Protein AF-A0A6C0I326-F1 (afdb_monomer)

Secondary structure (DSSP, 8-state):
-----PPPPPPP-----PPPPP-------------PPPPHHHHHHHHTT-EEE-GGGGGGPPTT-EEEEEETTS-EEEEEEEEEEEEEE-----SS---------EEEEEEES-S-TTSTT--EEEEEGGGEEEEEE---HHHHHHHHHHHHHHHHHHHHHHHHHHHHHHHHHHHHHHHHHHGGGG-

Foldseek 3Di:
DDDDDDDDDDDDDDDDDDDDDDPQDPPPDPPDDPQDADDPVRLVVLLVQWDWDDLVCQQVQDFQWQKWFAFPVRGTGSFATFHDGFDFDQPDPPDDDPPPDDSDRWTKTKTWHDDDPPDDPTDIDIDTSNGTDIMITNDDPVVVVVVVVVVVVVVVVVVVVVVVVVVVVVVVVVVVVVCVVPPPVPD

Solvent-accessible surface area (backbone atoms only — not comparable to full-atom values): 11840 Å² total; per-residue (Å²): 140,84,86,85,82,84,82,81,83,81,80,83,82,82,80,79,78,76,78,82,76,84,82,79,81,81,80,87,75,87,78,82,70,89,83,64,88,71,54,73,67,56,49,52,64,70,46,63,80,43,45,79,52,63,80,90,50,55,64,69,51,51,73,67,40,40,33,29,35,27,32,68,88,68,51,69,40,81,65,29,26,29,69,40,50,64,37,79,50,84,78,76,85,84,74,87,76,94,73,91,72,69,96,65,74,46,47,24,41,30,32,19,74,64,90,58,81,83,45,91,86,53,53,72,51,74,44,49,56,89,49,47,65,46,41,28,36,47,64,53,75,66,58,48,51,50,50,54,50,49,54,51,52,52,50,55,48,53,54,49,52,52,53,50,53,50,51,50,55,54,48,53,55,50,52,54,52,51,53,65,68,67,55,72,81,81,116

Nearest PDB structures (foldseek):
  2kd2-assembly1_A  TM=2.689E-01  e=1.758E+00  Mus musculus
  9dzq-assembly1_C  TM=1.792E-01  e=8.341E+00  Homo sapiens

Sequence (187 aa):
MKKNTKYAAKKPIVAAKEAPAPIKATVNVPIKYPSRTFTQREQADKLTGYLEVGNNVWPQIRYGTHIRYYLKTGEFRTGGFVAKNPVEVVISEDNDMEDKSHNGKKMYIKIQNGFND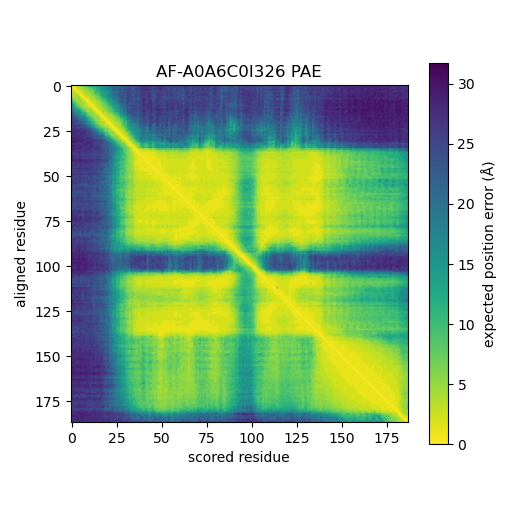KLKGFYQWVVAYDDIDKIYIKPDAGVLTMVHTLESIVGNLNENIQKLALTARVLEKRISQLENHFLPVYK

Structure (mmCIF, N/CA/C/O backbone):
data_AF-A0A6C0I326-F1
#
_entry.id   AF-A0A6C0I326-F1
#
loop_
_atom_site.group_PDB
_atom_site.id
_atom_site.type_symbol
_atom_site.label_atom_id
_atom_site.label_alt_id
_atom_site.label_comp_id
_atom_site.label_asym_id
_atom_site.label_entity_id
_atom_site.label_seq_id
_atom_site.pdbx_PDB_ins_code
_atom_site.Cartn_x
_atom_site.Cartn_y
_atom_site.Cartn_z
_atom_site.occupancy
_atom_site.B_iso_or_equiv
_atom_site.auth_seq_id
_atom_site.auth_comp_id
_atom_site.auth_asym_id
_atom_site.auth_atom_id
_atom_site.pdbx_PDB_model_num
ATOM 1 N N . MET A 1 1 ? 22.007 -23.600 89.205 1.00 45.22 1 MET A N 1
ATOM 2 C CA . MET A 1 1 ? 20.700 -23.529 88.510 1.00 45.22 1 MET A CA 1
ATOM 3 C C . MET A 1 1 ? 20.924 -23.095 87.064 1.00 45.22 1 MET A C 1
ATOM 5 O O . MET A 1 1 ? 21.282 -21.948 86.843 1.00 45.22 1 MET A O 1
ATOM 9 N N . LYS A 1 2 ? 20.795 -24.005 86.088 1.00 45.66 2 LYS A N 1
ATOM 10 C CA . LYS A 1 2 ? 20.946 -23.709 84.650 1.00 45.66 2 LYS A CA 1
ATOM 11 C C . LYS A 1 2 ? 19.548 -23.621 84.026 1.00 45.66 2 LYS A C 1
ATOM 13 O O . LYS A 1 2 ? 18.805 -24.595 84.096 1.00 45.66 2 LYS A O 1
ATOM 18 N N . LYS A 1 3 ? 19.169 -22.464 83.473 1.00 53.97 3 LYS A N 1
ATOM 19 C CA . LYS A 1 3 ? 17.889 -22.279 82.767 1.00 53.97 3 LYS A CA 1
ATOM 20 C C . LYS A 1 3 ? 18.100 -22.543 81.273 1.00 53.97 3 LYS A C 1
ATOM 22 O O . LYS A 1 3 ? 18.894 -21.864 80.636 1.00 53.97 3 LYS A O 1
ATOM 27 N N . ASN A 1 4 ? 17.395 -23.549 80.757 1.00 48.72 4 ASN A N 1
ATOM 28 C CA . ASN A 1 4 ? 17.296 -23.892 79.339 1.00 48.72 4 ASN A CA 1
ATOM 29 C C . ASN A 1 4 ? 16.159 -23.077 78.708 1.00 48.72 4 ASN A C 1
ATOM 31 O O . ASN A 1 4 ? 14.995 -23.298 79.042 1.00 48.72 4 ASN A O 1
ATOM 35 N N . THR A 1 5 ? 16.474 -22.188 77.771 1.00 54.47 5 THR A N 1
ATOM 36 C CA . THR A 1 5 ? 15.482 -21.491 76.941 1.00 54.47 5 THR A CA 1
ATOM 37 C C . THR A 1 5 ? 15.470 -22.126 75.553 1.00 54.47 5 THR A C 1
ATOM 39 O O . THR A 1 5 ? 16.391 -21.948 74.760 1.00 54.47 5 THR A O 1
ATOM 42 N N . LYS A 1 6 ? 14.428 -22.917 75.270 1.00 58.06 6 LYS A N 1
ATOM 43 C CA . LYS A 1 6 ? 14.141 -23.471 73.941 1.00 58.06 6 LYS A CA 1
ATOM 44 C C . LYS A 1 6 ? 13.507 -22.376 73.079 1.00 58.06 6 LYS A C 1
ATOM 46 O O . LYS A 1 6 ? 12.408 -21.925 73.386 1.00 58.06 6 LYS A O 1
ATOM 51 N N . TYR A 1 7 ? 14.170 -21.977 71.997 1.00 52.97 7 TYR A N 1
ATOM 52 C CA . TYR A 1 7 ? 13.572 -21.133 70.962 1.00 52.97 7 TYR A CA 1
ATOM 53 C C . TYR A 1 7 ? 12.847 -22.017 69.940 1.00 52.97 7 TYR A C 1
ATOM 55 O O . TYR A 1 7 ? 13.458 -22.859 69.286 1.00 52.97 7 TYR A O 1
ATOM 63 N N . ALA A 1 8 ? 11.531 -21.836 69.824 1.00 56.81 8 ALA A N 1
ATOM 64 C CA . ALA A 1 8 ? 10.707 -22.459 68.797 1.00 56.81 8 ALA A CA 1
ATOM 65 C C . ALA A 1 8 ? 10.801 -21.645 67.495 1.00 56.81 8 ALA A C 1
ATOM 67 O O . ALA A 1 8 ? 10.448 -20.466 67.463 1.00 56.81 8 ALA A O 1
ATOM 68 N N . ALA A 1 9 ? 11.279 -22.277 66.423 1.00 58.94 9 ALA A N 1
ATOM 69 C CA . ALA A 1 9 ? 11.345 -21.684 65.093 1.00 58.94 9 ALA A CA 1
ATOM 70 C C . ALA A 1 9 ? 9.930 -21.522 64.504 1.00 58.94 9 ALA A C 1
ATOM 72 O O . ALA A 1 9 ? 9.230 -22.505 64.257 1.00 58.94 9 ALA A O 1
ATOM 73 N N . LYS A 1 10 ? 9.507 -20.274 64.265 1.00 63.09 10 LYS A N 1
ATOM 74 C CA . LYS A 1 10 ? 8.293 -19.959 63.497 1.00 63.09 10 LYS A CA 1
ATOM 75 C C . LYS A 1 10 ? 8.552 -20.237 62.013 1.00 63.09 10 LYS A C 1
ATOM 77 O O . LYS A 1 10 ? 9.451 -19.642 61.425 1.00 63.09 10 LYS A O 1
ATOM 82 N N . LYS A 1 11 ? 7.759 -21.127 61.410 1.00 64.69 11 LYS A N 1
ATOM 83 C CA . LYS A 1 11 ? 7.749 -21.347 59.955 1.00 64.69 11 LYS A CA 1
ATOM 84 C C . LYS A 1 11 ? 7.169 -20.114 59.236 1.00 64.69 11 LYS A C 1
ATOM 86 O O . LYS A 1 11 ? 6.173 -19.572 59.718 1.00 64.69 11 LYS A O 1
ATOM 91 N N . PRO A 1 12 ? 7.736 -19.688 58.093 1.00 64.31 12 PRO A N 1
ATOM 92 C CA . PRO A 1 12 ? 7.168 -18.616 57.286 1.00 64.31 12 PRO A CA 1
ATOM 93 C C . PRO A 1 12 ? 5.942 -19.118 56.509 1.00 64.31 12 PRO A C 1
ATOM 95 O O . PRO A 1 12 ? 5.988 -20.151 55.842 1.00 64.31 12 PRO A O 1
ATOM 98 N N . ILE A 1 13 ? 4.842 -18.371 56.606 1.00 61.34 13 ILE A N 1
ATOM 99 C CA . ILE A 1 13 ? 3.630 -18.559 55.805 1.00 61.34 13 ILE A CA 1
ATOM 100 C C . ILE A 1 13 ? 3.908 -17.935 54.433 1.00 61.34 13 ILE A C 1
ATOM 102 O O . ILE A 1 13 ? 3.963 -16.714 54.300 1.00 61.34 13 ILE A O 1
ATOM 106 N N . VAL A 1 14 ? 4.131 -18.772 53.421 1.00 56.75 14 VAL A N 1
ATOM 107 C CA . VAL A 1 14 ? 4.241 -18.341 52.023 1.00 56.75 14 VAL A CA 1
ATOM 108 C C . VAL A 1 14 ? 2.821 -18.156 51.493 1.00 56.75 14 VAL A C 1
ATOM 110 O O . VAL A 1 14 ? 2.123 -19.127 51.214 1.00 56.75 14 VAL A O 1
ATOM 113 N N . ALA A 1 15 ? 2.374 -16.903 51.406 1.00 56.59 15 ALA A N 1
ATOM 114 C CA . ALA A 1 15 ? 1.112 -16.545 50.773 1.00 56.59 15 ALA A CA 1
ATOM 115 C C . ALA A 1 15 ? 1.213 -16.803 49.261 1.00 56.59 15 ALA A C 1
ATOM 117 O O . ALA A 1 15 ? 1.969 -16.133 48.554 1.00 56.59 15 ALA A O 1
ATOM 118 N N . ALA A 1 16 ? 0.465 -17.791 48.773 1.00 54.91 16 ALA A N 1
ATOM 119 C CA . ALA A 1 16 ? 0.292 -18.036 47.351 1.00 54.91 16 ALA A CA 1
ATOM 120 C C . ALA A 1 16 ? -0.460 -16.844 46.736 1.00 54.91 16 ALA A C 1
ATOM 122 O O . ALA A 1 16 ? -1.634 -16.623 47.019 1.00 54.91 16 ALA A O 1
ATOM 123 N N . LYS A 1 17 ? 0.239 -16.046 45.922 1.00 57.66 17 LYS A N 1
ATOM 124 C CA . LYS A 1 17 ? -0.377 -15.042 45.050 1.00 57.66 17 LYS A CA 1
ATOM 125 C C . LYS A 1 17 ? -1.197 -15.788 43.998 1.00 57.66 17 LYS A C 1
ATOM 127 O O . LYS A 1 17 ? -0.622 -16.368 43.079 1.00 57.66 17 LYS A O 1
ATOM 132 N N . GLU A 1 18 ? -2.516 -15.790 44.156 1.00 52.97 18 GLU A N 1
ATOM 133 C CA . GLU A 1 18 ? -3.446 -16.228 43.118 1.00 52.97 18 GLU A CA 1
ATOM 134 C C . GLU A 1 18 ? -3.164 -15.455 41.824 1.00 52.97 18 GLU A C 1
ATOM 136 O O . GLU A 1 18 ? -3.042 -14.226 41.818 1.00 52.97 18 GLU A O 1
ATOM 141 N N . ALA A 1 19 ? -2.995 -16.194 40.728 1.00 58.41 19 ALA A N 1
ATOM 142 C CA . ALA A 1 19 ? -2.813 -15.614 39.410 1.00 58.41 19 ALA A CA 1
ATOM 143 C C . ALA A 1 19 ? -4.097 -14.860 39.012 1.00 58.41 19 ALA A C 1
ATOM 145 O O . ALA A 1 19 ? -5.190 -15.409 39.169 1.00 58.41 19 ALA A O 1
ATOM 146 N N . PRO A 1 20 ? -4.002 -13.619 38.501 1.00 59.62 20 PRO A N 1
ATOM 147 C CA . PRO A 1 20 ? -5.176 -12.872 38.073 1.00 59.62 20 PRO A CA 1
ATOM 148 C C . PRO A 1 20 ? -5.890 -13.624 36.944 1.00 59.62 20 PRO A C 1
ATOM 150 O O . PRO A 1 20 ? -5.264 -14.042 35.968 1.00 59.62 20 PRO A O 1
ATOM 153 N N . ALA A 1 21 ? -7.202 -13.803 37.097 1.00 53.94 21 ALA A N 1
ATOM 154 C CA . ALA A 1 21 ? -8.045 -14.482 36.123 1.00 53.94 21 ALA A CA 1
ATOM 155 C C . ALA A 1 21 ? -7.944 -13.824 34.728 1.00 53.94 21 ALA A C 1
ATOM 157 O O . 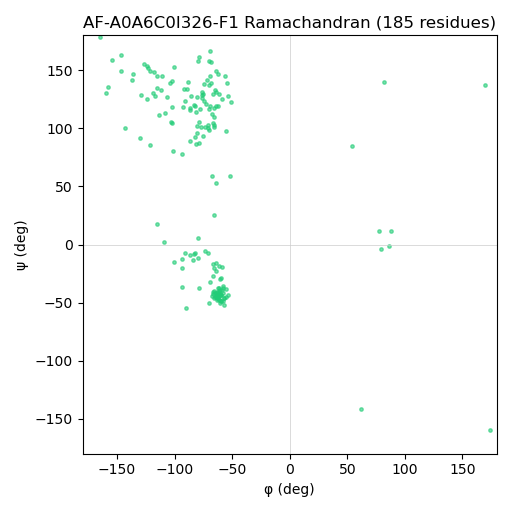ALA A 1 21 ? -7.820 -12.597 34.632 1.00 53.94 21 ALA A O 1
ATOM 158 N N . PRO A 1 22 ? -8.018 -14.608 33.635 1.00 52.12 22 PRO A N 1
ATOM 159 C CA . PRO A 1 22 ? -7.977 -14.074 32.281 1.00 52.12 22 PRO A CA 1
ATOM 160 C C . PRO A 1 22 ? -9.176 -13.151 32.042 1.00 52.12 22 PRO A C 1
ATOM 162 O O . PRO A 1 22 ? -10.333 -13.566 32.112 1.00 52.12 22 PRO A O 1
ATOM 165 N N . ILE A 1 23 ? -8.886 -11.883 31.752 1.00 42.91 23 ILE A N 1
ATOM 166 C CA . ILE A 1 23 ? -9.881 -10.865 31.415 1.00 42.91 23 ILE A CA 1
ATOM 167 C C . ILE A 1 23 ? -10.520 -11.261 30.075 1.00 42.91 23 ILE A C 1
ATOM 169 O O . ILE A 1 23 ? -9.917 -11.085 29.016 1.00 42.91 23 ILE A O 1
ATOM 173 N N . LYS A 1 24 ? -11.741 -11.810 30.109 1.00 44.16 24 LYS A N 1
ATOM 174 C CA . LYS A 1 24 ? -12.567 -12.031 28.914 1.00 44.16 24 LYS A CA 1
ATOM 175 C C . LYS A 1 24 ? -13.053 -10.670 28.406 1.00 44.16 24 LYS A C 1
ATOM 177 O O . LYS A 1 24 ? -13.950 -10.068 28.988 1.00 44.16 24 LYS A O 1
ATOM 182 N N . ALA A 1 25 ? -12.434 -10.161 27.344 1.00 42.78 25 ALA A N 1
ATOM 183 C CA . ALA A 1 25 ? -12.871 -8.933 26.689 1.00 42.78 25 ALA A CA 1
ATOM 184 C C . ALA A 1 25 ? -14.127 -9.212 25.845 1.00 42.78 25 ALA A C 1
ATOM 186 O O . ALA A 1 25 ? -14.030 -9.614 24.689 1.00 42.78 25 ALA A O 1
ATOM 187 N N . THR A 1 26 ? -15.313 -8.998 26.411 1.00 42.72 26 THR A N 1
ATOM 188 C CA . THR A 1 26 ? -16.570 -8.937 25.652 1.00 42.72 26 THR A CA 1
ATOM 189 C C . THR A 1 26 ? -16.593 -7.656 24.820 1.00 42.72 26 THR A C 1
ATOM 191 O O . THR A 1 26 ? -16.876 -6.570 25.327 1.00 42.72 26 THR A O 1
ATOM 194 N N . VAL A 1 27 ? -16.247 -7.769 23.538 1.00 50.16 27 VAL A N 1
ATOM 195 C CA . VAL A 1 27 ? -16.273 -6.662 22.576 1.00 50.16 27 VAL A CA 1
ATOM 196 C C . VAL A 1 27 ? -17.675 -6.578 21.972 1.00 50.16 27 VAL A C 1
ATOM 198 O O . VAL A 1 27 ? -17.969 -7.203 20.960 1.00 50.16 27 VAL A O 1
ATOM 201 N N . ASN A 1 28 ? -18.558 -5.811 22.611 1.00 50.34 28 ASN A N 1
ATOM 202 C CA . ASN A 1 28 ? -19.875 -5.491 22.062 1.00 50.34 28 ASN A CA 1
ATOM 203 C C . ASN A 1 28 ? -19.710 -4.313 21.082 1.00 50.34 28 ASN A C 1
ATOM 205 O O . ASN A 1 28 ? -19.648 -3.158 21.505 1.00 50.34 28 ASN A O 1
ATOM 209 N N . VAL A 1 29 ? -19.515 -4.589 19.788 1.00 51.44 29 VAL A N 1
ATOM 210 C CA . VAL A 1 29 ? -19.151 -3.563 18.791 1.00 51.44 29 VAL A CA 1
ATOM 211 C C . VAL A 1 29 ? -20.056 -3.622 17.557 1.00 51.44 29 VAL A C 1
ATOM 213 O O . VAL A 1 29 ? -19.723 -4.259 16.564 1.00 51.44 29 VAL A O 1
ATOM 216 N N . PRO A 1 30 ? -21.158 -2.857 17.545 1.00 49.28 30 PRO A N 1
ATOM 217 C CA . PRO A 1 30 ? -21.690 -2.278 16.325 1.00 49.28 30 PRO A CA 1
ATOM 218 C C . PRO A 1 30 ? -21.107 -0.864 16.176 1.00 49.28 30 PRO A C 1
ATOM 220 O O . PRO A 1 30 ? -21.753 0.135 16.489 1.00 49.28 30 PRO A O 1
ATOM 223 N N . ILE A 1 31 ? -19.850 -0.749 15.729 1.00 57.75 31 ILE A N 1
ATOM 224 C CA . ILE A 1 31 ? -19.269 0.563 15.398 1.00 57.75 31 ILE A CA 1
ATOM 225 C C . ILE A 1 31 ? -19.755 0.942 13.999 1.00 57.75 31 ILE A C 1
ATOM 227 O O . ILE A 1 31 ? -19.199 0.520 12.987 1.00 57.75 31 ILE A O 1
ATOM 231 N N . LYS A 1 32 ? -20.824 1.741 13.950 1.00 57.16 32 LYS A N 1
ATOM 232 C CA . LYS A 1 32 ? -21.336 2.353 12.721 1.00 57.16 32 LYS A CA 1
ATOM 233 C C . LYS A 1 32 ? -20.359 3.438 12.264 1.00 57.16 32 LYS A C 1
ATOM 235 O O . LYS A 1 32 ? -20.326 4.541 12.803 1.00 57.16 32 LYS A O 1
ATOM 240 N N . TYR A 1 33 ? -19.534 3.104 11.283 1.00 62.88 33 TYR A N 1
ATOM 241 C CA . TYR A 1 33 ? -18.637 4.039 10.608 1.00 62.88 33 TYR A CA 1
ATOM 242 C C . TYR A 1 33 ? -19.441 5.029 9.748 1.00 62.88 33 TYR A C 1
ATOM 244 O O . TYR A 1 33 ? -20.442 4.638 9.143 1.00 62.88 33 TYR A O 1
ATOM 252 N N . PRO A 1 34 ? -19.008 6.297 9.627 1.00 61.84 34 PRO A N 1
ATOM 253 C CA . PRO A 1 34 ?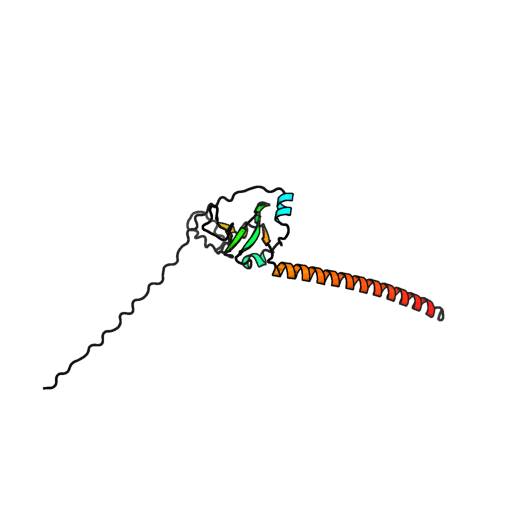 -19.594 7.216 8.661 1.00 61.84 34 PRO A CA 1
ATOM 254 C C . PRO A 1 34 ? -19.283 6.719 7.240 1.00 61.84 34 PRO A C 1
ATOM 256 O O . PRO A 1 34 ? -18.171 6.869 6.731 1.00 61.84 34 PRO A O 1
ATOM 259 N N . SER A 1 35 ? -20.259 6.079 6.596 1.00 67.06 35 SER A N 1
ATOM 260 C CA . SER A 1 35 ? -20.186 5.662 5.198 1.00 67.06 35 SER A CA 1
ATOM 261 C C . SER A 1 35 ? -20.461 6.853 4.288 1.00 67.06 35 SER A C 1
ATOM 263 O O . SER A 1 35 ? -21.587 7.113 3.879 1.00 67.06 35 SER A O 1
ATOM 265 N N . ARG A 1 36 ? -19.403 7.598 3.961 1.00 87.81 36 ARG A N 1
ATOM 266 C CA . ARG A 1 36 ? -19.422 8.471 2.785 1.00 87.81 36 ARG A CA 1
ATOM 267 C C . ARG A 1 36 ? -19.020 7.647 1.567 1.00 87.81 36 ARG A C 1
ATOM 269 O O . ARG A 1 36 ? -17.961 7.026 1.570 1.00 87.81 36 ARG A O 1
ATOM 276 N N . THR A 1 37 ? -19.835 7.685 0.521 1.00 90.94 37 THR A N 1
ATOM 277 C CA . THR A 1 37 ? -19.459 7.200 -0.809 1.00 90.94 37 THR A CA 1
ATOM 278 C C . THR A 1 37 ? -18.539 8.221 -1.474 1.00 90.94 37 THR A C 1
ATOM 280 O O . THR A 1 37 ? -18.862 9.409 -1.525 1.00 90.94 37 THR A O 1
ATOM 283 N N . PHE A 1 38 ? -17.388 7.770 -1.966 1.00 93.50 38 PHE A N 1
ATOM 284 C CA . PHE A 1 38 ? -16.430 8.603 -2.695 1.00 93.50 38 PHE A CA 1
ATOM 285 C C . PHE A 1 38 ? -16.544 8.327 -4.189 1.00 93.50 38 PHE A C 1
ATOM 287 O O . PHE A 1 38 ? -16.678 7.172 -4.593 1.00 93.50 38 PHE A O 1
ATOM 294 N N . THR A 1 39 ? -16.448 9.366 -5.011 1.00 96.44 39 THR A N 1
ATOM 295 C CA . THR A 1 39 ? -16.337 9.207 -6.468 1.00 96.44 39 THR A CA 1
ATOM 296 C C . THR A 1 39 ? -14.987 8.588 -6.841 1.00 96.44 39 THR A C 1
ATOM 298 O O . THR A 1 39 ? -14.019 8.720 -6.096 1.00 96.44 39 THR A O 1
ATOM 301 N N . GLN A 1 40 ? -14.879 7.945 -8.009 1.00 96.50 40 GLN A N 1
ATOM 302 C CA . GLN A 1 40 ? -13.612 7.342 -8.461 1.00 96.50 40 GLN A CA 1
ATOM 303 C C . GLN A 1 40 ? -12.455 8.353 -8.498 1.00 96.50 40 GLN A C 1
AT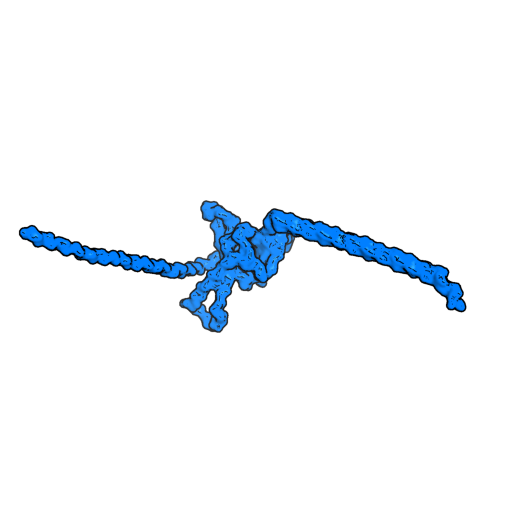OM 305 O O . GLN A 1 40 ? -11.339 8.035 -8.096 1.00 96.50 40 GLN A O 1
ATOM 310 N N . ARG A 1 41 ? -12.734 9.595 -8.915 1.00 97.38 41 ARG A N 1
ATOM 311 C CA . ARG A 1 41 ? -11.746 10.680 -8.919 1.00 97.38 41 ARG A CA 1
ATOM 312 C C . ARG A 1 41 ? -11.263 11.013 -7.507 1.00 97.38 41 ARG A C 1
ATOM 314 O O . ARG A 1 41 ? -10.063 11.048 -7.271 1.00 97.38 41 ARG A O 1
ATOM 321 N N . GLU A 1 42 ? -12.182 11.180 -6.554 1.00 97.00 42 GLU A N 1
ATOM 322 C CA . GLU A 1 42 ? -11.812 11.416 -5.153 1.00 97.00 42 GLU A CA 1
ATOM 323 C C . GLU A 1 42 ? -11.028 10.238 -4.558 1.00 97.00 42 GLU A C 1
ATOM 325 O O . GLU A 1 42 ? -10.107 10.455 -3.774 1.00 97.00 42 GLU A O 1
ATOM 330 N N . GLN A 1 43 ? -11.377 8.997 -4.911 1.00 97.06 43 GLN A N 1
ATOM 331 C CA . GLN A 1 43 ? -10.643 7.807 -4.473 1.00 97.06 43 GLN A CA 1
ATOM 332 C C . GLN A 1 43 ? -9.197 7.838 -4.986 1.00 97.06 43 GLN A C 1
ATOM 334 O O . GLN A 1 43 ? -8.274 7.674 -4.186 1.00 97.06 43 GLN A O 1
ATOM 339 N N . ALA A 1 44 ? -8.997 8.125 -6.277 1.00 97.25 44 ALA A N 1
ATOM 340 C CA . ALA A 1 44 ? -7.673 8.267 -6.883 1.00 97.25 44 ALA A CA 1
ATOM 341 C C . ALA A 1 44 ? -6.860 9.386 -6.210 1.00 97.25 44 ALA A C 1
ATOM 343 O O . ALA A 1 44 ? -5.744 9.145 -5.749 1.00 97.25 44 ALA A O 1
ATOM 344 N N . ASP A 1 45 ? -7.456 10.568 -6.032 1.00 97.44 45 ASP A N 1
ATOM 345 C CA . ASP A 1 45 ? -6.805 11.706 -5.374 1.00 97.44 45 ASP A CA 1
ATOM 346 C C . ASP A 1 45 ? -6.366 11.350 -3.946 1.00 97.44 45 ASP A C 1
ATOM 348 O O . ASP A 1 45 ? -5.260 11.682 -3.514 1.00 97.44 45 ASP A O 1
ATOM 352 N N . LYS A 1 46 ? -7.210 10.622 -3.204 1.00 96.81 46 LYS A N 1
ATOM 353 C CA . LYS A 1 46 ? -6.919 10.177 -1.836 1.00 96.81 46 LYS A CA 1
ATOM 354 C C . LYS A 1 46 ? -5.824 9.112 -1.780 1.00 96.81 46 LYS A C 1
ATOM 356 O O . LYS A 1 46 ? -5.102 9.081 -0.779 1.00 96.81 46 LYS A O 1
ATOM 361 N N . LEU A 1 47 ? -5.718 8.261 -2.796 1.00 97.38 47 LEU A N 1
ATOM 362 C CA . LEU A 1 47 ? -4.710 7.205 -2.911 1.00 97.38 47 LEU A CA 1
ATOM 363 C C . LEU A 1 47 ? -3.366 7.701 -3.460 1.00 97.38 47 LEU A C 1
ATOM 365 O O . LEU A 1 47 ? -2.385 6.967 -3.381 1.00 97.38 47 LEU A O 1
ATOM 369 N N . THR A 1 48 ? -3.278 8.946 -3.933 1.00 95.69 48 THR A N 1
ATOM 370 C CA . THR A 1 48 ? -2.007 9.566 -4.335 1.00 95.69 48 THR A CA 1
ATOM 371 C C . THR A 1 48 ? -0.952 9.438 -3.229 1.00 95.69 48 THR A C 1
ATOM 373 O O . THR A 1 48 ? -1.157 9.886 -2.096 1.00 95.69 48 THR A O 1
ATOM 376 N N . GLY A 1 49 ? 0.184 8.819 -3.560 1.00 93.25 49 GLY A N 1
ATOM 377 C CA . GLY A 1 49 ? 1.294 8.588 -2.631 1.00 93.25 49 GLY A CA 1
ATOM 378 C C . GLY A 1 49 ? 1.084 7.431 -1.648 1.00 93.25 49 GLY A C 1
ATOM 379 O O . GLY A 1 49 ? 1.836 7.324 -0.682 1.00 93.25 49 GLY A O 1
ATOM 380 N N . TYR A 1 50 ? 0.070 6.590 -1.854 1.00 96.75 50 TYR A N 1
ATOM 381 C CA . TYR A 1 50 ? -0.088 5.323 -1.145 1.00 96.75 50 TYR A CA 1
ATOM 382 C C . TYR A 1 50 ? 0.383 4.160 -2.016 1.00 96.75 50 TYR A C 1
ATOM 384 O O . TYR A 1 50 ? 0.302 4.216 -3.240 1.00 96.75 50 TYR A O 1
ATOM 392 N N . LEU A 1 51 ? 0.831 3.088 -1.367 1.00 96.12 51 LEU A N 1
ATOM 393 C CA . LEU A 1 51 ? 1.230 1.842 -2.015 1.00 96.12 51 LEU A CA 1
ATOM 394 C C . LEU A 1 51 ? 0.241 0.739 -1.651 1.00 96.12 51 LEU A C 1
ATOM 396 O O . LEU A 1 51 ? -0.100 0.594 -0.477 1.00 96.12 51 LEU A O 1
ATOM 400 N N . GLU A 1 52 ? -0.217 -0.019 -2.648 1.00 97.25 52 GLU A N 1
ATOM 401 C CA . GLU A 1 52 ? -1.015 -1.227 -2.427 1.00 97.25 52 GLU A CA 1
ATOM 402 C C . GLU A 1 52 ? -0.140 -2.321 -1.816 1.00 97.25 52 GLU A C 1
ATOM 404 O O . GLU A 1 52 ? 1.010 -2.515 -2.211 1.00 97.25 52 GLU A O 1
ATOM 409 N N . VAL A 1 53 ? -0.684 -3.025 -0.830 1.00 96.69 53 VAL A N 1
ATOM 410 C CA . VAL A 1 53 ? 0.049 -3.998 -0.032 1.00 96.69 53 VAL A CA 1
ATOM 411 C C . VAL A 1 53 ? -0.646 -5.351 -0.100 1.00 96.69 53 VAL A C 1
ATOM 413 O O . VAL A 1 53 ? -1.826 -5.469 0.235 1.00 96.69 53 VAL A O 1
ATOM 416 N N . GLY A 1 54 ? 0.109 -6.379 -0.492 1.00 97.25 54 GLY A N 1
ATOM 417 C CA . GLY A 1 54 ? -0.390 -7.749 -0.608 1.00 97.25 54 GLY A CA 1
ATOM 418 C C . GLY A 1 54 ? -0.822 -8.358 0.730 1.00 97.25 54 GLY A C 1
ATOM 419 O O . GLY A 1 54 ? -0.264 -8.062 1.789 1.00 97.25 54 GLY A O 1
ATOM 420 N N . ASN A 1 55 ? -1.809 -9.253 0.675 1.00 96.12 55 ASN A N 1
ATOM 421 C CA . ASN A 1 55 ? -2.462 -9.836 1.855 1.00 96.12 55 ASN A CA 1
ATOM 422 C C . ASN A 1 55 ? -1.491 -10.598 2.768 1.00 96.12 55 ASN A C 1
ATOM 424 O O . ASN A 1 55 ? -1.659 -10.630 3.985 1.00 96.12 55 ASN A O 1
ATOM 428 N N . ASN A 1 56 ? -0.426 -11.157 2.194 1.00 96.31 56 ASN A N 1
ATOM 429 C CA . ASN A 1 56 ? 0.628 -11.878 2.906 1.00 96.31 56 ASN A CA 1
ATOM 430 C C . ASN A 1 56 ? 1.426 -11.004 3.888 1.00 96.31 56 ASN A C 1
ATOM 432 O O . ASN A 1 56 ? 2.014 -11.536 4.829 1.00 96.31 56 ASN A O 1
ATOM 436 N N . VAL A 1 57 ? 1.456 -9.682 3.696 1.00 96.31 57 VAL A N 1
ATOM 437 C CA . VAL A 1 57 ? 2.199 -8.761 4.571 1.00 96.31 57 VAL A CA 1
ATOM 438 C C . VAL A 1 57 ? 1.285 -7.886 5.435 1.00 96.31 57 VAL A C 1
ATOM 440 O O . VAL A 1 57 ? 1.784 -7.091 6.230 1.00 96.31 57 VAL A O 1
ATOM 443 N N . TRP A 1 58 ? -0.042 -8.053 5.363 1.00 96.75 58 TRP A N 1
ATOM 444 C CA . TRP A 1 58 ? -0.978 -7.327 6.233 1.00 96.75 58 TRP A CA 1
ATOM 445 C C . TRP A 1 58 ? -0.658 -7.468 7.730 1.00 96.75 58 TRP A C 1
ATOM 447 O O . TRP A 1 58 ? -0.628 -6.433 8.398 1.00 96.75 58 TRP A O 1
ATOM 457 N N . PRO A 1 59 ? -0.309 -8.658 8.275 1.00 96.69 59 PRO A N 1
ATOM 458 C CA . PRO A 1 59 ? 0.086 -8.793 9.685 1.00 96.69 59 PRO A CA 1
ATOM 459 C C . PRO A 1 59 ? 1.335 -7.995 10.079 1.00 96.69 59 PRO A C 1
ATOM 461 O O . PRO A 1 59 ? 1.570 -7.770 11.262 1.00 96.69 59 PRO A O 1
ATOM 464 N N . GLN A 1 60 ? 2.151 -7.585 9.104 1.00 96.56 60 GLN A N 1
ATOM 465 C CA . GLN A 1 60 ? 3.414 -6.879 9.327 1.00 96.56 60 GLN A CA 1
ATOM 466 C C . GLN A 1 60 ? 3.246 -5.352 9.334 1.00 96.56 60 GLN A C 1
ATOM 468 O O . GLN A 1 60 ? 4.198 -4.634 9.650 1.00 96.56 60 GLN A O 1
ATOM 473 N N . ILE A 1 61 ? 2.052 -4.837 9.002 1.00 96.19 61 ILE A N 1
ATOM 474 C CA . ILE A 1 61 ? 1.773 -3.398 9.031 1.00 96.19 61 ILE A CA 1
ATOM 475 C C . ILE A 1 61 ? 1.892 -2.905 10.476 1.00 96.19 61 ILE A C 1
ATOM 477 O O . ILE A 1 61 ? 1.165 -3.357 11.366 1.00 96.19 61 ILE A O 1
ATOM 481 N N . ARG A 1 62 ? 2.828 -1.978 10.695 1.00 96.56 62 ARG A N 1
ATOM 482 C CA . ARG A 1 62 ? 3.237 -1.509 12.022 1.00 96.56 62 ARG A CA 1
ATOM 483 C C . ARG A 1 62 ? 2.251 -0.502 12.615 1.00 96.56 62 ARG A C 1
ATOM 485 O O . ARG A 1 62 ? 1.462 0.133 11.917 1.00 96.56 62 ARG A O 1
ATOM 492 N N . TYR A 1 63 ? 2.342 -0.330 13.934 1.00 96.94 63 TYR A N 1
ATOM 493 C CA . TYR A 1 63 ? 1.655 0.741 14.653 1.00 96.94 63 TYR A CA 1
ATOM 494 C C . TYR A 1 63 ? 1.993 2.115 14.060 1.00 96.94 63 TYR A C 1
ATOM 496 O O . TYR A 1 63 ? 3.146 2.396 13.734 1.00 96.94 63 TYR A O 1
ATOM 504 N N . GLY A 1 64 ? 0.985 2.976 13.950 1.00 95.88 64 GLY A N 1
ATOM 505 C CA . GLY A 1 64 ? 1.127 4.340 13.451 1.00 95.88 64 GLY A CA 1
ATOM 506 C C . GLY A 1 64 ? 1.209 4.466 11.930 1.00 95.88 64 GLY A C 1
ATOM 507 O O . GLY A 1 64 ? 1.201 5.588 11.430 1.00 95.88 64 GLY A O 1
ATOM 508 N N . THR A 1 65 ? 1.219 3.366 11.170 1.00 97.06 65 THR A N 1
ATOM 509 C CA . THR A 1 65 ? 1.094 3.431 9.709 1.00 97.06 65 THR A CA 1
ATOM 510 C C . THR A 1 65 ? -0.300 3.927 9.334 1.00 97.06 65 THR A C 1
ATOM 512 O O . THR A 1 65 ? -1.302 3.409 9.827 1.00 97.06 65 THR A O 1
ATOM 515 N N . HIS A 1 66 ? -0.381 4.936 8.463 1.00 97.75 66 HIS A N 1
ATOM 516 C CA . HIS A 1 66 ? -1.661 5.386 7.924 1.00 97.75 66 HIS A CA 1
ATOM 517 C C . HIS A 1 66 ? -2.088 4.467 6.780 1.00 97.75 66 HIS A C 1
ATOM 519 O O . HIS A 1 66 ? -1.337 4.289 5.817 1.00 97.75 66 HIS A O 1
ATOM 525 N N . ILE A 1 67 ? -3.302 3.930 6.860 1.00 97.94 67 ILE A N 1
ATOM 526 C CA . ILE A 1 67 ? -3.854 3.005 5.872 1.00 97.94 67 ILE A CA 1
ATOM 527 C C . ILE A 1 67 ? -5.167 3.512 5.285 1.00 97.94 67 ILE A C 1
ATOM 529 O O . ILE A 1 67 ? -5.924 4.231 5.934 1.00 97.94 67 ILE A O 1
ATOM 533 N N . ARG A 1 68 ? -5.439 3.098 4.053 1.00 97.94 68 ARG A N 1
ATOM 534 C CA . ARG A 1 68 ? -6.733 3.164 3.363 1.00 97.94 68 ARG A CA 1
ATOM 535 C C . ARG A 1 68 ? -7.052 1.760 2.872 1.00 97.94 68 ARG A C 1
ATOM 537 O O . ARG A 1 68 ? -6.133 0.968 2.688 1.00 97.94 68 ARG A O 1
ATOM 544 N N . TYR A 1 69 ? -8.317 1.430 2.668 1.00 97.88 69 TYR A N 1
ATOM 545 C CA . TYR A 1 69 ? -8.666 0.084 2.220 1.00 97.88 69 TYR A CA 1
ATOM 546 C C . TYR A 1 69 ? -9.987 0.056 1.463 1.00 97.88 69 TYR A C 1
ATOM 548 O O . TYR A 1 69 ? -10.819 0.955 1.611 1.00 97.88 69 TYR A O 1
ATOM 556 N N . TYR A 1 70 ? -10.163 -0.989 0.663 1.00 97.56 70 TYR A N 1
ATOM 557 C CA . TYR A 1 70 ? -11.449 -1.368 0.087 1.00 97.56 70 TYR A CA 1
ATOM 558 C C . TYR A 1 70 ? -11.983 -2.573 0.841 1.00 97.56 70 TYR A C 1
ATOM 560 O O . TYR A 1 70 ? -11.225 -3.480 1.187 1.00 97.56 70 TYR A O 1
ATOM 568 N N . LEU A 1 71 ? -13.282 -2.571 1.102 1.00 96.69 71 LEU A N 1
ATOM 569 C CA . LEU A 1 71 ? -13.985 -3.762 1.559 1.00 96.69 71 LEU A CA 1
ATOM 570 C C . LEU A 1 71 ? -14.283 -4.677 0.367 1.00 96.69 71 LEU A C 1
ATOM 572 O O . LEU A 1 71 ? -14.397 -4.199 -0.761 1.00 96.69 71 LEU A O 1
ATOM 576 N N . LYS A 1 72 ? -14.503 -5.970 0.617 1.00 9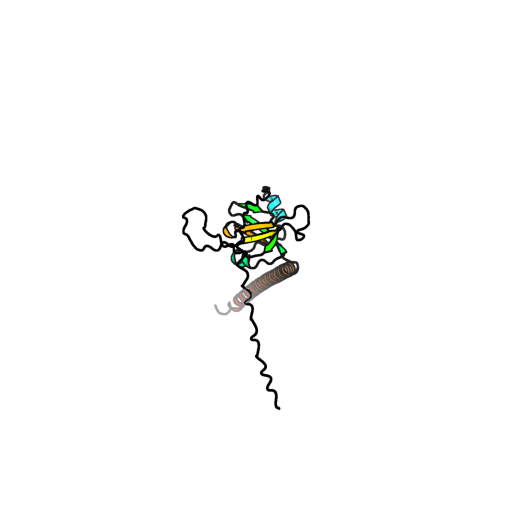6.50 72 LYS A N 1
ATOM 577 C CA . LYS A 1 72 ? -14.963 -6.929 -0.409 1.00 96.50 72 LYS A CA 1
ATOM 578 C C . LYS A 1 72 ? -16.299 -6.546 -1.048 1.00 96.50 72 LYS A C 1
ATOM 580 O O . LYS A 1 72 ? -16.603 -6.978 -2.152 1.00 96.50 72 LYS A O 1
ATOM 585 N N . THR A 1 73 ? -17.077 -5.691 -0.386 1.00 94.56 73 THR A N 1
ATOM 586 C CA . THR A 1 73 ? -18.293 -5.077 -0.940 1.00 94.56 73 THR A CA 1
ATOM 587 C C . THR A 1 73 ? -18.011 -4.023 -2.020 1.00 94.56 73 THR A C 1
ATOM 589 O O . THR A 1 73 ? -18.947 -3.510 -2.626 1.00 94.56 73 THR A O 1
ATOM 592 N N . GLY A 1 74 ? -16.745 -3.661 -2.255 1.00 94.75 74 GLY A N 1
ATOM 593 C CA . GLY A 1 74 ? -16.324 -2.597 -3.170 1.00 94.75 74 GLY A CA 1
ATOM 594 C C . GLY A 1 74 ? -16.297 -1.202 -2.538 1.00 94.75 74 GLY A C 1
ATOM 595 O O . GLY A 1 74 ? -15.920 -0.229 -3.191 1.00 94.75 74 GLY A O 1
ATOM 596 N N . GLU A 1 75 ? -16.669 -1.067 -1.262 1.00 94.69 75 GLU A N 1
ATOM 597 C CA . GLU A 1 75 ? -16.687 0.228 -0.584 1.00 94.69 75 GLU A CA 1
ATOM 598 C C . GLU A 1 75 ? -15.279 0.719 -0.225 1.00 94.69 75 GLU A C 1
ATOM 600 O O . GLU A 1 75 ? -14.548 0.078 0.536 1.00 94.69 75 GLU A O 1
ATOM 605 N N . PHE A 1 76 ? -14.930 1.915 -0.704 1.00 96.00 76 PHE A N 1
ATOM 606 C CA . PHE A 1 76 ? -13.697 2.600 -0.325 1.00 96.00 76 PHE A CA 1
ATOM 607 C C . PHE A 1 76 ? -13.799 3.226 1.068 1.00 96.00 76 PHE A C 1
ATOM 609 O O . PHE A 1 76 ? -14.720 3.994 1.367 1.00 96.00 76 PHE A O 1
ATOM 616 N N . ARG A 1 77 ? -12.790 2.978 1.906 1.00 95.62 77 ARG A N 1
ATOM 617 C CA . ARG A 1 77 ? -12.654 3.575 3.235 1.00 95.62 77 ARG A CA 1
ATOM 618 C C . ARG A 1 77 ? -11.376 4.400 3.317 1.00 95.62 77 ARG A C 1
ATOM 620 O O . ARG A 1 77 ? -10.274 3.931 3.034 1.00 95.62 77 ARG A O 1
ATOM 627 N N . THR A 1 78 ? -11.510 5.634 3.809 1.00 95.62 78 THR A N 1
ATOM 628 C CA . THR A 1 78 ? -10.365 6.529 4.047 1.00 95.62 78 THR A CA 1
ATOM 629 C C . THR A 1 78 ? -9.404 6.013 5.111 1.00 95.62 78 THR A C 1
ATOM 631 O O . THR A 1 78 ? -8.288 6.518 5.185 1.00 95.62 78 THR A O 1
ATOM 634 N N . GLY A 1 79 ? -9.842 5.041 5.914 1.00 95.25 79 GLY A N 1
ATOM 635 C CA . GLY A 1 79 ? -9.047 4.403 6.949 1.00 95.25 79 GLY A CA 1
ATOM 636 C C . GLY A 1 79 ? -8.588 5.374 8.033 1.00 95.25 79 GLY A C 1
ATOM 637 O O . GLY A 1 79 ? -9.356 6.237 8.459 1.00 95.25 79 GLY A O 1
ATOM 638 N N . GLY A 1 80 ? -7.362 5.181 8.505 1.00 96.50 80 GLY A N 1
ATOM 639 C CA . GLY A 1 80 ? -6.767 5.892 9.632 1.00 96.50 80 GLY A CA 1
ATOM 640 C C . GLY A 1 80 ? -5.403 5.304 9.984 1.00 96.50 80 GLY A C 1
ATOM 641 O O . GLY A 1 80 ? -4.782 4.625 9.168 1.00 96.50 80 GLY A O 1
ATOM 642 N N . PHE A 1 81 ? -4.934 5.539 11.203 1.00 97.69 81 PHE A N 1
ATOM 643 C CA . PHE A 1 81 ? -3.676 4.996 11.706 1.00 97.69 81 PHE A CA 1
ATOM 644 C C . PHE A 1 81 ? -3.880 3.627 12.348 1.00 97.69 81 PHE A C 1
ATOM 646 O O . PHE A 1 81 ? -4.844 3.413 13.082 1.00 97.69 81 PHE A O 1
ATOM 653 N N . VAL A 1 82 ? -2.956 2.701 12.115 1.00 97.62 82 VAL A N 1
ATOM 654 C CA . VAL A 1 82 ? -2.980 1.383 12.758 1.00 97.62 82 VAL A CA 1
ATOM 655 C C . VAL A 1 82 ? -2.670 1.527 14.245 1.00 97.62 82 VAL A C 1
ATOM 657 O O . VAL A 1 82 ? -1.593 1.980 14.623 1.00 97.62 82 VAL A O 1
ATOM 660 N N . ALA A 1 83 ? -3.614 1.122 15.091 1.00 96.81 83 ALA A N 1
ATOM 661 C CA . ALA A 1 83 ? -3.486 1.127 16.545 1.00 96.81 83 ALA A CA 1
ATOM 662 C C . ALA A 1 83 ? -2.983 -0.219 17.093 1.00 96.81 83 ALA A C 1
ATOM 664 O O . ALA A 1 83 ? -2.232 -0.254 18.063 1.00 96.81 83 ALA A O 1
ATOM 665 N N . LYS A 1 84 ? -3.400 -1.340 16.492 1.00 96.75 84 LYS A N 1
ATOM 666 C CA . LYS A 1 84 ? -2.922 -2.685 16.848 1.00 96.75 84 LYS A CA 1
ATOM 667 C C . LYS A 1 84 ? -3.142 -3.641 15.680 1.00 96.75 84 LYS A C 1
ATOM 669 O O . LYS A 1 84 ? -4.215 -3.621 15.078 1.00 96.75 84 LYS A O 1
ATOM 674 N N . ASN A 1 85 ? -2.138 -4.458 15.376 1.00 97.12 85 ASN A N 1
ATOM 675 C CA . ASN A 1 85 ? -2.169 -5.382 14.251 1.00 97.12 85 ASN A CA 1
ATOM 676 C C . ASN A 1 85 ? -1.131 -6.512 14.432 1.00 97.12 85 ASN A C 1
ATOM 678 O O . ASN A 1 85 ? 0.022 -6.191 14.723 1.00 97.12 85 ASN A O 1
ATOM 682 N N . PRO A 1 86 ? -1.503 -7.792 14.265 1.00 95.50 86 PRO A N 1
ATOM 683 C CA . PRO A 1 86 ? -2.873 -8.301 14.199 1.00 95.50 86 PRO A CA 1
ATOM 684 C C . PRO A 1 86 ? -3.576 -8.233 15.567 1.00 95.50 86 PRO A C 1
ATOM 686 O O . PRO A 1 86 ? -2.946 -8.179 16.628 1.00 95.50 86 PRO A O 1
ATOM 689 N N . VAL A 1 87 ? -4.905 -8.224 15.551 1.00 92.38 87 VAL A N 1
ATOM 690 C CA . VAL A 1 87 ? -5.745 -8.454 16.730 1.00 92.38 87 VAL A CA 1
ATOM 691 C C . VAL A 1 87 ? -6.483 -9.762 16.515 1.00 92.38 87 VAL A C 1
ATOM 693 O O . VAL A 1 87 ? -7.343 -9.851 15.647 1.00 92.38 87 VAL A O 1
ATOM 696 N N . GLU A 1 88 ? -6.134 -10.770 17.305 1.00 88.31 88 GLU A N 1
ATOM 697 C CA . GLU A 1 88 ? -6.878 -12.022 17.351 1.00 88.31 88 GLU A CA 1
ATOM 698 C C . GLU A 1 88 ? -8.070 -11.834 18.292 1.00 88.31 88 GLU A C 1
ATOM 700 O O . GLU A 1 88 ? -7.889 -11.495 19.466 1.00 88.31 88 GLU A O 1
ATOM 705 N N . VAL A 1 89 ? -9.286 -12.006 17.777 1.00 79.81 89 VAL A N 1
ATOM 706 C CA . VAL A 1 89 ? -10.493 -12.045 18.609 1.00 79.81 89 VAL A CA 1
ATOM 707 C C . VAL A 1 89 ? -10.979 -13.481 18.621 1.00 79.81 89 VAL A C 1
ATOM 709 O O . VAL A 1 89 ? -11.398 -14.017 17.596 1.00 79.81 89 VAL A O 1
ATOM 712 N N . VAL A 1 90 ? -10.905 -14.102 19.796 1.00 74.81 90 VAL A N 1
ATOM 713 C CA . VAL A 1 90 ? -11.543 -15.393 20.039 1.00 74.81 90 VAL A CA 1
ATOM 714 C C . VAL A 1 90 ? -13.025 -15.103 20.221 1.00 74.81 90 VAL A C 1
ATOM 716 O O . VAL A 1 90 ? -13.440 -14.601 21.264 1.00 74.81 90 VAL A O 1
ATOM 719 N N . ILE A 1 91 ? -13.810 -15.342 19.175 1.00 65.12 91 ILE A N 1
ATOM 720 C CA . ILE A 1 91 ? -15.266 -15.293 19.270 1.00 65.12 91 ILE A CA 1
ATOM 721 C C . ILE A 1 91 ? -15.663 -16.558 20.028 1.00 65.12 91 ILE A C 1
ATOM 723 O O . ILE A 1 91 ? -15.605 -17.652 19.477 1.00 65.12 91 ILE A O 1
ATOM 727 N N . SER A 1 92 ? -15.964 -16.428 21.320 1.00 59.88 92 SER A N 1
ATOM 728 C CA . SER A 1 92 ? -16.566 -17.522 22.082 1.00 59.88 92 SER A CA 1
ATOM 729 C C . SER A 1 92 ? -17.957 -17.779 21.506 1.00 59.88 92 SER A C 1
ATOM 731 O O . SER A 1 92 ? -18.799 -16.882 21.549 1.00 59.88 92 SER A O 1
ATOM 733 N N . GLU A 1 93 ? -18.166 -18.976 20.962 1.00 59.25 93 GLU A N 1
ATOM 734 C CA . GLU A 1 93 ? -19.377 -19.465 20.277 1.00 59.25 93 GLU A CA 1
ATOM 735 C C . GLU A 1 93 ? -20.618 -19.590 21.191 1.00 59.25 93 GLU A C 1
ATOM 737 O O . GLU A 1 93 ? -21.519 -20.376 20.922 1.00 59.25 93 GLU A O 1
ATOM 742 N N . ASP A 1 94 ? -20.705 -18.822 22.278 1.00 58.09 94 ASP A N 1
ATOM 743 C CA . ASP A 1 94 ? -21.713 -19.031 23.322 1.00 58.09 94 ASP A CA 1
ATOM 744 C C . ASP A 1 94 ? -23.109 -18.468 22.978 1.00 58.09 94 ASP A C 1
ATOM 746 O O . ASP A 1 94 ? -23.984 -18.515 23.832 1.00 58.09 94 ASP A O 1
ATOM 750 N N . ASN A 1 95 ? -23.362 -17.947 21.768 1.00 51.72 95 ASN A N 1
ATOM 751 C CA . ASN A 1 95 ? -24.715 -17.536 21.357 1.00 51.72 95 ASN A CA 1
ATOM 752 C C . ASN A 1 95 ? -24.990 -17.842 19.870 1.00 51.72 95 ASN A C 1
ATOM 754 O O . ASN A 1 95 ? -24.580 -17.093 18.985 1.00 51.72 95 ASN A O 1
ATOM 758 N N . ASP A 1 96 ? -25.713 -18.942 19.651 1.00 47.72 96 ASP A N 1
ATOM 759 C CA . ASP A 1 96 ? -26.707 -19.176 18.594 1.00 47.72 96 ASP A CA 1
ATOM 760 C C . ASP A 1 96 ? -26.314 -18.960 17.118 1.00 47.72 96 ASP A C 1
ATOM 762 O O . ASP A 1 96 ? -26.645 -17.942 16.517 1.00 47.72 96 ASP A O 1
ATOM 766 N N . MET A 1 97 ? -25.709 -19.975 16.490 1.00 47.56 97 MET A N 1
ATOM 767 C CA . MET A 1 97 ? -26.251 -20.677 15.305 1.00 47.56 97 MET A CA 1
ATOM 768 C C . MET A 1 97 ? -25.193 -21.610 14.692 1.00 47.56 97 MET A C 1
ATOM 770 O O . MET A 1 97 ? -24.019 -21.279 14.569 1.00 47.56 97 MET A O 1
ATOM 774 N N . GLU A 1 98 ? -25.655 -22.799 14.327 1.00 48.66 98 GLU A N 1
ATOM 775 C CA . GLU A 1 98 ? -24.942 -24.027 13.967 1.00 48.66 98 GLU A CA 1
ATOM 776 C C . GLU A 1 98 ? -24.050 -24.004 12.704 1.00 48.66 98 GLU A C 1
ATOM 778 O O . GLU A 1 98 ? -24.137 -24.923 11.896 1.00 48.66 98 GLU A O 1
ATOM 783 N N . ASP A 1 99 ? -23.117 -23.066 12.541 1.00 50.94 99 ASP A N 1
ATOM 784 C CA . ASP A 1 99 ? -22.040 -23.233 11.549 1.00 50.94 99 ASP A CA 1
ATOM 785 C C . ASP A 1 99 ? -20.740 -23.665 12.232 1.00 50.94 99 ASP A C 1
ATOM 787 O O . ASP A 1 99 ? -19.819 -22.889 12.482 1.00 50.94 99 ASP A O 1
ATOM 791 N N . LYS A 1 100 ? -20.672 -24.973 12.520 1.00 46.31 100 LYS A N 1
ATOM 792 C CA . LYS A 1 100 ? -19.495 -25.705 13.022 1.00 46.31 100 LYS A CA 1
ATOM 793 C C . LYS A 1 100 ? -18.380 -25.786 11.970 1.00 46.31 100 LYS A C 1
ATOM 795 O O . LYS A 1 100 ? -17.954 -26.879 11.592 1.00 46.31 100 LYS A O 1
ATOM 800 N N . SER A 1 101 ? -17.878 -24.651 11.498 1.00 42.94 101 SER A N 1
ATOM 801 C CA . SER A 1 101 ? -16.718 -24.608 10.611 1.00 42.94 101 SER A CA 1
ATOM 802 C C . SER A 1 101 ? -15.595 -23.779 11.224 1.00 42.94 101 SER A C 1
ATOM 804 O O . SER A 1 101 ? -15.389 -22.612 10.905 1.00 42.94 101 SER A O 1
ATOM 806 N N . HIS A 1 102 ? -14.821 -24.498 12.039 1.00 45.69 102 HIS A N 1
ATOM 807 C CA . HIS A 1 102 ? -13.489 -24.189 12.553 1.00 45.69 102 HIS A CA 1
ATOM 808 C C . HIS A 1 102 ? -13.424 -23.256 13.763 1.00 45.69 102 HIS A C 1
ATOM 810 O O . HIS A 1 102 ? -14.087 -22.231 13.813 1.00 45.69 102 HIS A O 1
ATOM 816 N N . ASN A 1 103 ? -12.503 -23.604 14.678 1.00 52.69 103 ASN A N 1
ATOM 817 C CA . ASN A 1 103 ? -11.796 -22.733 15.632 1.00 52.69 103 ASN A CA 1
ATOM 818 C C . ASN A 1 103 ? -11.150 -21.536 14.890 1.00 52.69 103 ASN A C 1
ATOM 820 O O . ASN A 1 103 ? -9.926 -21.379 14.836 1.00 52.69 103 ASN A O 1
ATOM 824 N N . GLY A 1 104 ? -11.970 -20.747 14.207 1.00 61.56 104 GLY A N 1
ATOM 825 C CA . GLY A 1 104 ? -11.600 -19.788 13.191 1.00 61.56 104 GLY A CA 1
ATOM 826 C C . GLY A 1 104 ? -11.147 -18.526 13.876 1.00 61.56 104 GLY A C 1
ATOM 827 O O . GLY A 1 104 ? -11.939 -17.618 14.117 1.00 61.56 104 GLY A O 1
ATOM 828 N N . LYS A 1 105 ? -9.862 -18.479 14.219 1.00 73.94 105 LYS A N 1
ATOM 829 C CA . LYS A 1 105 ? -9.196 -17.259 14.664 1.00 73.94 105 LYS A CA 1
ATOM 830 C C . LYS A 1 105 ? -9.387 -16.189 13.591 1.00 73.94 105 LYS A C 1
ATOM 832 O O . LYS A 1 105 ? -8.662 -16.168 12.598 1.00 73.94 105 LYS A O 1
ATOM 837 N N . LYS A 1 106 ? -10.366 -15.304 13.779 1.00 86.56 106 LYS A N 1
ATOM 838 C CA . LYS A 1 106 ? -10.542 -14.145 12.908 1.00 86.56 106 LYS A CA 1
ATOM 839 C C . LYS A 1 106 ? -9.480 -13.116 13.267 1.00 86.56 106 LYS A C 1
ATOM 841 O O . LYS A 1 106 ? -9.314 -12.738 14.431 1.00 86.56 106 LYS A O 1
ATOM 846 N N . MET A 1 107 ? -8.734 -12.698 12.252 1.00 92.00 107 MET A N 1
ATOM 847 C CA . MET A 1 107 ? -7.717 -11.665 12.378 1.00 92.00 107 MET A CA 1
ATOM 848 C C . MET A 1 107 ? -8.338 -10.312 12.068 1.00 92.00 107 MET A C 1
ATOM 850 O O . MET A 1 107 ? -9.046 -10.148 11.075 1.00 92.00 107 MET A O 1
ATOM 854 N N . TYR A 1 108 ? -8.046 -9.333 12.913 1.00 95.00 108 TYR A N 1
ATOM 855 C CA . TYR A 1 108 ? -8.530 -7.970 12.767 1.00 95.00 108 TYR A CA 1
ATOM 856 C C . TYR A 1 108 ? -7.366 -6.985 12.740 1.00 95.00 108 TYR A C 1
ATOM 858 O O . TYR A 1 108 ? -6.319 -7.206 13.352 1.00 95.00 108 TYR A O 1
ATOM 866 N N . ILE A 1 109 ? -7.585 -5.845 12.092 1.00 96.12 109 ILE A N 1
ATOM 867 C CA . ILE A 1 109 ? -6.758 -4.650 12.242 1.00 96.12 109 ILE A CA 1
ATOM 868 C C . ILE A 1 109 ? -7.528 -3.618 13.059 1.00 96.12 109 ILE A C 1
ATOM 870 O O . ILE A 1 109 ? -8.670 -3.281 12.741 1.00 96.12 109 ILE A O 1
ATOM 874 N N . LYS A 1 110 ? -6.920 -3.114 14.136 1.00 96.12 110 LYS A N 1
ATOM 875 C CA . LYS A 1 110 ? -7.482 -2.006 14.912 1.00 96.12 110 LYS A CA 1
ATOM 876 C C . LYS A 1 110 ? -6.952 -0.694 14.353 1.00 96.12 110 LYS A C 1
ATOM 878 O O . LYS A 1 110 ? -5.739 -0.488 14.315 1.00 96.12 110 LYS A O 1
ATOM 883 N N . ILE A 1 111 ? -7.855 0.191 13.955 1.00 96.44 111 ILE A N 1
ATOM 884 C CA . ILE A 1 111 ? -7.574 1.474 13.306 1.00 96.44 111 ILE A CA 1
ATOM 885 C C . ILE A 1 111 ? -8.088 2.610 14.202 1.00 96.44 111 ILE A C 1
ATOM 887 O O . ILE A 1 111 ? -9.066 2.441 14.931 1.00 96.44 111 ILE A O 1
ATOM 891 N N . GLN A 1 112 ? -7.420 3.762 14.171 1.00 96.25 112 GLN A N 1
ATOM 892 C CA . GLN A 1 112 ? -7.796 4.978 14.891 1.00 96.25 112 GLN A CA 1
ATOM 893 C C . GLN A 1 112 ? -7.657 6.220 14.005 1.00 96.25 112 GLN A C 1
ATOM 895 O O . GLN A 1 112 ? -6.771 6.289 13.155 1.00 96.25 112 GLN A O 1
ATOM 900 N N . ASN A 1 113 ? -8.516 7.221 14.189 1.00 95.69 113 ASN A N 1
ATOM 901 C CA . ASN A 1 113 ? -8.502 8.439 13.365 1.00 95.69 113 ASN A CA 1
ATOM 902 C C . ASN A 1 113 ? -7.467 9.494 13.808 1.00 95.69 113 ASN A C 1
ATOM 904 O O . ASN A 1 113 ? -7.257 10.481 13.107 1.00 95.69 113 ASN A O 1
ATOM 908 N N . GLY A 1 114 ? -6.807 9.291 14.947 1.00 94.94 114 GLY A N 1
ATOM 909 C CA . GLY A 1 114 ? -5.754 10.155 15.475 1.00 94.94 114 GLY A CA 1
ATOM 910 C C . GLY A 1 114 ? -4.957 9.453 16.574 1.00 94.94 114 GLY A C 1
ATOM 911 O O . GLY A 1 114 ? -5.252 8.313 16.917 1.00 94.94 114 GLY A O 1
ATOM 912 N N . PHE A 1 115 ? -3.941 10.123 17.122 1.00 93.81 115 PHE A N 1
ATOM 913 C CA . PHE A 1 115 ? -3.084 9.567 18.185 1.00 93.81 115 PHE A CA 1
ATOM 914 C C . PHE A 1 115 ? -3.429 10.065 19.592 1.00 93.81 115 PHE A C 1
ATOM 916 O O . PHE A 1 115 ? -2.962 9.492 20.569 1.00 93.81 115 PHE A O 1
ATOM 923 N N . ASN A 1 116 ? -4.219 11.136 19.699 1.00 94.94 116 ASN A N 1
ATOM 924 C CA . ASN A 1 116 ? -4.625 11.703 20.978 1.00 94.94 116 ASN A CA 1
ATOM 925 C C . ASN A 1 116 ? -6.061 11.272 21.288 1.00 94.94 116 ASN A C 1
ATOM 927 O O . ASN A 1 116 ? -7.015 11.786 20.700 1.00 94.94 116 ASN A O 1
ATOM 931 N N . ASP A 1 117 ? -6.182 10.328 22.213 1.00 93.88 117 ASP A N 1
ATOM 932 C CA . ASP A 1 117 ? -7.439 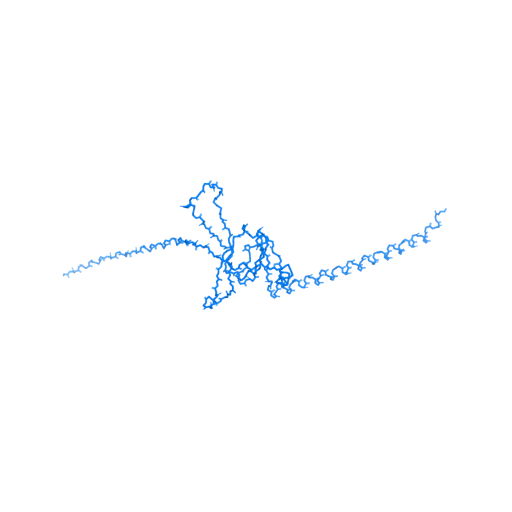9.742 22.678 1.00 93.88 117 ASP A CA 1
ATOM 933 C C . ASP A 1 117 ? -8.332 10.729 23.444 1.00 93.88 117 ASP A C 1
ATOM 935 O O . ASP A 1 117 ? -9.534 10.506 23.574 1.00 93.88 117 ASP A O 1
ATOM 939 N N . LYS A 1 118 ? -7.773 11.857 23.897 1.00 95.81 118 LYS A N 1
ATOM 940 C CA . LYS A 1 118 ? -8.500 12.916 24.613 1.00 95.81 118 LYS A CA 1
ATOM 941 C C . LYS A 1 118 ? -9.152 13.945 23.687 1.00 95.81 118 LYS A C 1
ATOM 943 O O . LYS A 1 118 ? -9.896 14.798 24.168 1.00 95.81 118 LYS A O 1
ATOM 948 N N . LEU A 1 119 ? -8.870 13.924 22.380 1.00 94.56 119 LEU A N 1
ATOM 949 C CA . LEU A 1 119 ? -9.464 14.886 21.447 1.00 94.56 119 LEU A CA 1
ATOM 950 C C . LEU A 1 119 ? -10.934 14.559 21.173 1.00 94.56 119 LEU A C 1
ATOM 952 O O . LEU A 1 119 ? -11.313 13.410 20.942 1.00 94.56 119 LEU A O 1
ATOM 956 N N . LYS A 1 120 ? -11.772 15.601 21.127 1.00 94.69 120 LYS A N 1
ATOM 957 C CA . LYS A 1 120 ? -13.175 15.466 20.725 1.00 94.69 120 LYS A CA 1
ATOM 958 C C . LYS A 1 120 ? -13.244 14.886 19.310 1.00 94.69 120 LYS A C 1
ATOM 960 O O . LYS A 1 120 ? -12.672 15.447 18.380 1.00 94.69 120 LYS A O 1
ATOM 965 N N . GLY A 1 121 ? -13.974 13.783 19.154 1.00 90.38 121 GLY A N 1
ATOM 966 C CA . GLY A 1 121 ? -14.092 13.078 17.878 1.00 90.38 121 GLY A CA 1
ATOM 967 C C . GLY A 1 121 ? -13.001 12.036 17.633 1.00 90.38 121 GLY A C 1
ATOM 968 O O . GLY A 1 121 ? -12.907 11.538 16.516 1.00 90.38 121 GLY A O 1
ATOM 969 N N . PHE A 1 122 ? -12.195 11.685 18.638 1.00 93.44 122 PHE A N 1
ATOM 970 C CA . PHE A 1 122 ? -11.396 10.465 18.595 1.00 93.44 122 PHE A CA 1
ATOM 971 C C . PHE A 1 122 ? -12.308 9.234 18.550 1.00 93.44 122 PHE A C 1
ATOM 973 O O . PHE A 1 122 ? -13.243 9.108 19.342 1.00 93.44 122 PHE A O 1
ATOM 980 N N . TYR A 1 123 ? -12.032 8.320 17.627 1.00 93.19 123 TYR A N 1
ATOM 981 C CA . TYR A 1 123 ? -12.682 7.018 17.571 1.00 93.19 123 TYR A CA 1
ATOM 982 C C . TYR A 1 123 ? -11.710 5.957 17.059 1.00 93.19 123 TYR A C 1
ATOM 984 O O . TYR A 1 123 ? -10.812 6.215 16.253 1.00 93.19 123 TYR A O 1
ATOM 992 N N . GLN A 1 124 ? -11.914 4.735 17.543 1.00 94.31 124 GLN A N 1
ATOM 993 C CA . GLN A 1 124 ? -11.197 3.545 17.109 1.00 94.31 124 GLN A CA 1
ATOM 994 C C . GLN A 1 124 ? -12.205 2.536 16.587 1.00 94.31 124 GLN A C 1
ATOM 996 O O . GLN A 1 124 ? -13.334 2.483 17.069 1.00 94.31 124 GLN A O 1
ATOM 1001 N N . TRP A 1 125 ? -11.798 1.723 15.625 1.00 93.75 125 TRP A N 1
ATOM 1002 C CA . TRP A 1 125 ? -12.623 0.651 15.093 1.00 93.75 125 TRP A CA 1
ATOM 1003 C C . TRP A 1 125 ? -11.752 -0.529 14.692 1.00 93.75 125 TRP A C 1
ATOM 1005 O O . TRP A 1 125 ? -10.530 -0.419 14.586 1.00 93.75 125 TRP A O 1
ATOM 1015 N N . VAL A 1 126 ? -12.386 -1.680 14.522 1.00 93.31 126 VAL A N 1
ATOM 1016 C CA . VAL A 1 126 ? -11.736 -2.905 14.066 1.00 93.31 126 VAL A CA 1
ATOM 1017 C C . VAL A 1 126 ? -12.303 -3.288 12.712 1.00 93.31 126 VAL A C 1
ATOM 1019 O O . VAL A 1 126 ? -13.482 -3.059 12.447 1.00 93.31 126 VAL A O 1
ATOM 1022 N N . VAL A 1 127 ? -11.458 -3.844 11.856 1.00 94.19 127 VAL A N 1
ATOM 1023 C CA . VAL A 1 127 ? -11.859 -4.385 10.555 1.00 94.19 127 VAL A CA 1
ATOM 1024 C C . VAL A 1 127 ? -11.290 -5.790 10.449 1.00 94.19 127 VAL A C 1
ATOM 1026 O O . VAL A 1 127 ? -10.104 -5.983 10.725 1.00 94.19 127 VAL A O 1
ATOM 1029 N N . ALA A 1 128 ? -12.130 -6.769 10.112 1.00 94.75 128 ALA A N 1
ATOM 1030 C CA . ALA A 1 128 ? -11.683 -8.139 9.902 1.00 94.75 128 ALA A CA 1
ATOM 1031 C C . ALA A 1 128 ? -10.888 -8.226 8.598 1.00 94.75 128 ALA A C 1
ATOM 1033 O O . ALA A 1 128 ? -11.263 -7.611 7.602 1.00 94.75 128 ALA A O 1
ATOM 1034 N N . TYR A 1 129 ? -9.818 -9.015 8.582 1.00 95.56 129 TYR A N 1
ATOM 1035 C CA . TYR A 1 129 ? -9.057 -9.277 7.358 1.00 95.56 129 TYR A CA 1
ATOM 1036 C C . TYR A 1 129 ? -9.952 -9.886 6.277 1.00 95.56 129 TYR A C 1
ATOM 1038 O O . TYR A 1 129 ? -9.830 -9.540 5.107 1.00 95.56 129 TYR A O 1
ATOM 1046 N N . ASP A 1 130 ? -10.901 -10.726 6.686 1.00 94.56 130 ASP A N 1
ATOM 1047 C CA . ASP A 1 130 ? -11.837 -11.387 5.782 1.00 94.56 130 ASP A CA 1
ATOM 1048 C C . ASP A 1 130 ? -12.797 -10.420 5.082 1.00 94.56 130 ASP A C 1
ATOM 1050 O O . ASP A 1 130 ? -13.329 -10.776 4.035 1.00 94.56 130 ASP A O 1
ATOM 1054 N N . ASP A 1 131 ? -12.997 -9.207 5.601 1.00 95.62 131 ASP A N 1
ATOM 1055 C CA . ASP A 1 131 ? -13.877 -8.201 4.994 1.00 95.62 131 ASP A CA 1
ATOM 1056 C C . ASP A 1 131 ? -13.117 -7.239 4.071 1.00 95.62 131 ASP A C 1
ATOM 1058 O O . ASP A 1 131 ? -13.732 -6.484 3.314 1.00 95.62 131 ASP A O 1
ATOM 1062 N N . ILE A 1 132 ? -11.782 -7.246 4.125 1.00 97.00 132 ILE A N 1
ATOM 1063 C CA . ILE A 1 132 ? -10.920 -6.357 3.347 1.00 97.00 132 ILE A CA 1
ATOM 1064 C C . ILE A 1 132 ? -10.590 -7.015 2.004 1.00 97.00 132 ILE A C 1
ATOM 1066 O O . ILE A 1 132 ? -10.217 -8.184 1.941 1.00 97.00 132 ILE A O 1
ATOM 1070 N N . ASP A 1 133 ? -10.712 -6.242 0.928 1.00 98.00 133 ASP A N 1
ATOM 1071 C CA . ASP A 1 133 ? -10.242 -6.611 -0.409 1.00 98.00 133 ASP A CA 1
ATOM 1072 C C . ASP A 1 133 ? -8.792 -6.154 -0.613 1.00 98.00 133 ASP A C 1
ATOM 1074 O O . ASP A 1 133 ? -7.900 -6.957 -0.877 1.00 98.00 133 ASP A O 1
ATOM 1078 N N . LYS A 1 134 ? -8.531 -4.855 -0.406 1.00 98.38 134 LYS A N 1
ATOM 1079 C CA . LYS A 1 134 ? -7.221 -4.228 -0.652 1.00 98.38 134 LYS A CA 1
ATOM 1080 C C . LYS A 1 134 ? -6.831 -3.283 0.467 1.00 98.38 134 LYS A C 1
ATOM 1082 O O . LYS A 1 134 ? -7.674 -2.514 0.928 1.00 98.38 134 LYS A O 1
ATOM 1087 N N . ILE A 1 135 ? -5.548 -3.264 0.834 1.00 98.25 135 ILE A N 1
ATOM 1088 C CA . ILE A 1 135 ? -4.966 -2.281 1.759 1.00 98.25 135 ILE A CA 1
ATOM 1089 C C . ILE A 1 135 ? -3.934 -1.431 1.027 1.00 98.25 135 ILE A C 1
ATOM 1091 O O . ILE A 1 135 ? -3.065 -1.938 0.327 1.00 98.25 135 ILE A O 1
ATOM 1095 N N . TYR A 1 136 ? -4.009 -0.129 1.263 1.00 98.12 136 TYR A N 1
ATOM 1096 C CA . TYR A 1 136 ? -3.065 0.868 0.796 1.00 98.12 136 TYR A CA 1
ATOM 1097 C C . TYR A 1 136 ? -2.399 1.519 2.001 1.00 98.12 136 TYR A C 1
ATOM 1099 O O . TYR A 1 136 ? -3.092 2.019 2.891 1.00 98.12 136 TYR A O 1
ATOM 1107 N N . ILE A 1 137 ? -1.071 1.563 2.032 1.00 97.50 137 ILE A N 1
ATOM 1108 C CA . ILE A 1 137 ? -0.307 2.176 3.125 1.00 97.50 137 ILE A CA 1
ATOM 1109 C C . ILE A 1 137 ? 0.371 3.451 2.643 1.00 97.50 137 ILE A C 1
ATOM 1111 O O . ILE A 1 137 ? 0.820 3.530 1.500 1.00 97.50 137 ILE A O 1
ATOM 1115 N N . LYS A 1 138 ? 0.468 4.452 3.517 1.00 96.88 138 LYS A N 1
ATOM 1116 C CA . LYS A 1 138 ? 1.337 5.601 3.268 1.00 96.88 138 LYS A CA 1
ATOM 1117 C C . LYS A 1 138 ? 2.768 5.200 3.652 1.00 96.88 138 LYS A C 1
ATOM 1119 O O . LYS A 1 138 ? 2.985 4.947 4.841 1.00 96.88 138 LYS A O 1
ATOM 1124 N N . PRO A 1 139 ? 3.718 5.107 2.702 1.00 94.31 139 PRO A N 1
ATOM 1125 C CA . PRO A 1 139 ? 5.097 4.777 3.030 1.00 94.31 139 PRO A CA 1
ATOM 1126 C C . PRO A 1 139 ? 5.683 5.859 3.939 1.00 94.31 139 PRO A C 1
ATOM 1128 O O . PRO A 1 139 ? 5.332 7.039 3.836 1.00 94.31 139 PRO A O 1
ATOM 1131 N N . ASP A 1 140 ? 6.568 5.453 4.845 1.00 91.62 140 ASP A N 1
ATOM 1132 C CA . ASP A 1 140 ? 7.386 6.420 5.566 1.00 91.62 140 ASP A CA 1
ATOM 1133 C C . ASP A 1 140 ? 8.409 7.069 4.614 1.00 91.62 140 ASP A C 1
ATOM 1135 O O . ASP A 1 140 ? 8.622 6.621 3.483 1.00 91.62 140 ASP A O 1
ATOM 1139 N N . ALA A 1 141 ? 9.033 8.161 5.059 1.00 83.50 141 ALA A N 1
ATOM 1140 C CA . ALA A 1 141 ? 10.000 8.888 4.239 1.00 83.50 141 ALA A CA 1
ATOM 1141 C C . ALA A 1 141 ? 11.207 8.018 3.830 1.00 83.50 141 ALA A C 1
ATOM 1143 O O . ALA A 1 141 ? 11.774 8.222 2.756 1.00 83.50 141 ALA A O 1
ATOM 1144 N N . GLY A 1 142 ? 11.583 7.035 4.656 1.00 82.50 142 GLY 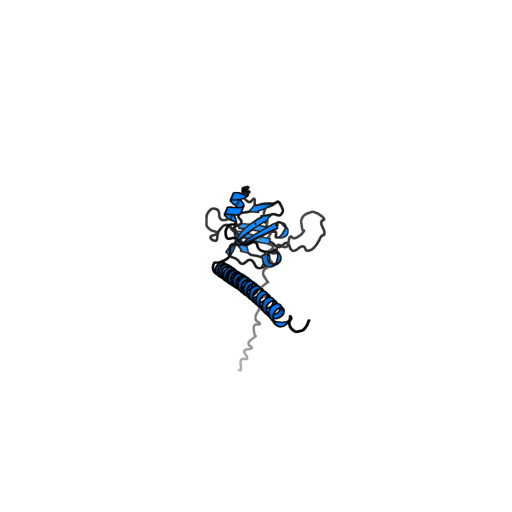A N 1
ATOM 1145 C CA . GLY A 1 142 ? 12.687 6.120 4.372 1.00 82.50 142 GLY A CA 1
ATOM 1146 C C . GLY A 1 142 ? 12.344 5.160 3.237 1.00 82.50 142 GLY A C 1
ATOM 1147 O O . GLY A 1 142 ? 13.080 5.083 2.256 1.00 82.50 142 GLY A O 1
ATOM 1148 N N . VAL A 1 143 ? 11.191 4.497 3.325 1.00 87.75 143 VAL A N 1
ATOM 1149 C CA . VAL A 1 143 ? 10.649 3.616 2.284 1.00 87.75 143 VAL A CA 1
ATOM 1150 C C . VAL A 1 143 ? 10.444 4.393 0.990 1.00 87.75 143 VAL A C 1
ATOM 1152 O O . VAL A 1 143 ? 10.834 3.907 -0.065 1.00 87.75 143 VAL A O 1
ATOM 1155 N N . LEU A 1 144 ? 9.908 5.615 1.052 1.00 86.25 144 LEU A N 1
ATOM 1156 C CA . LEU A 1 144 ? 9.727 6.446 -0.139 1.00 86.25 144 LEU A CA 1
ATOM 1157 C C . LEU A 1 144 ? 11.067 6.773 -0.818 1.00 86.25 144 LEU A C 1
ATOM 1159 O O . LEU A 1 144 ? 11.188 6.671 -2.036 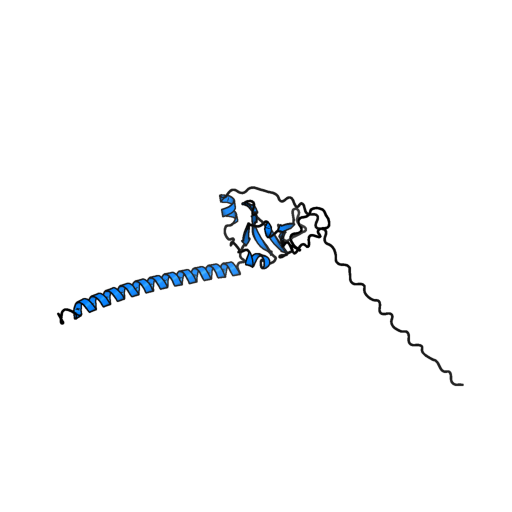1.00 86.25 144 LEU A O 1
ATOM 1163 N N . THR A 1 145 ? 12.097 7.092 -0.031 1.00 86.56 145 THR A N 1
ATOM 1164 C CA . THR A 1 145 ? 13.455 7.327 -0.552 1.00 86.56 145 THR A CA 1
ATOM 1165 C C . THR A 1 145 ? 14.031 6.065 -1.197 1.00 86.56 145 THR A C 1
ATOM 1167 O O . THR A 1 145 ? 14.631 6.139 -2.270 1.00 86.56 145 THR A O 1
ATOM 1170 N N . MET A 1 146 ? 13.824 4.896 -0.583 1.00 89.31 146 MET A N 1
ATOM 1171 C CA . MET A 1 146 ? 14.251 3.614 -1.152 1.00 89.31 146 MET A CA 1
ATOM 1172 C C . MET A 1 146 ? 13.532 3.304 -2.465 1.00 89.31 146 MET A C 1
ATOM 1174 O O . MET A 1 146 ? 14.189 2.892 -3.417 1.00 89.31 146 MET A O 1
ATOM 1178 N N . VAL A 1 147 ? 12.219 3.540 -2.543 1.00 88.81 147 VAL A N 1
ATOM 1179 C CA . VAL A 1 147 ? 11.430 3.347 -3.769 1.00 88.81 147 VAL A CA 1
ATOM 1180 C C . VAL A 1 147 ? 11.960 4.238 -4.888 1.00 88.81 147 VAL A C 1
ATOM 1182 O O . VAL A 1 147 ? 12.311 3.719 -5.942 1.00 88.81 147 VAL A O 1
ATOM 1185 N N . HIS A 1 148 ? 12.140 5.539 -4.645 1.00 87.62 148 HIS A N 1
ATOM 1186 C CA . HIS A 1 148 ? 12.701 6.448 -5.651 1.00 87.62 148 HIS A CA 1
ATOM 1187 C C . HIS A 1 148 ? 14.126 6.078 -6.072 1.00 87.62 148 HIS A C 1
ATOM 1189 O O . HIS A 1 148 ? 14.487 6.180 -7.245 1.00 87.62 148 HIS A O 1
ATOM 1195 N N . THR A 1 149 ? 14.945 5.612 -5.128 1.00 92.31 149 THR A N 1
ATOM 1196 C CA . THR A 1 149 ? 16.296 5.128 -5.433 1.00 92.31 149 THR A CA 1
ATOM 1197 C C . THR A 1 149 ? 16.235 3.895 -6.333 1.00 92.31 149 THR A C 1
ATOM 1199 O O . THR A 1 149 ? 16.966 3.817 -7.319 1.00 92.31 149 THR A O 1
ATOM 1202 N N . LEU A 1 150 ? 15.342 2.949 -6.034 1.00 93.81 150 LEU A N 1
ATOM 1203 C CA . LEU A 1 150 ? 15.152 1.739 -6.826 1.00 93.81 150 LEU A CA 1
ATOM 1204 C C . LEU A 1 150 ? 14.635 2.060 -8.234 1.00 93.81 150 LEU A C 1
ATOM 1206 O O . LEU A 1 150 ? 15.176 1.537 -9.205 1.00 93.81 150 LEU A O 1
ATOM 1210 N N . GLU A 1 151 ? 13.648 2.948 -8.356 1.00 92.19 151 GLU A N 1
ATOM 1211 C CA . GLU A 1 151 ? 13.124 3.430 -9.643 1.00 92.19 151 GLU A CA 1
ATOM 1212 C C . GLU A 1 151 ? 14.234 4.044 -10.503 1.00 92.19 151 GLU A C 1
ATOM 1214 O O . GLU A 1 151 ? 14.370 3.702 -11.678 1.00 92.19 151 GLU A O 1
ATOM 1219 N N . SER A 1 152 ? 15.077 4.890 -9.903 1.00 94.88 152 SER A N 1
ATOM 1220 C CA . SER A 1 152 ? 16.229 5.499 -10.577 1.00 94.88 152 SER A CA 1
ATOM 1221 C C . SER A 1 152 ? 17.243 4.450 -11.049 1.00 94.88 152 SER A C 1
ATOM 1223 O O . SER A 1 152 ? 17.673 4.471 -12.204 1.00 94.88 152 SER A O 1
ATOM 1225 N N . ILE A 1 153 ? 17.587 3.476 -10.198 1.00 96.56 153 ILE A N 1
ATOM 1226 C CA . ILE A 1 153 ? 18.507 2.384 -10.557 1.00 96.56 153 ILE A CA 1
ATOM 1227 C C . ILE A 1 153 ? 17.947 1.554 -11.717 1.00 96.56 153 ILE A C 1
ATOM 1229 O O . ILE A 1 153 ? 18.672 1.277 -12.672 1.00 96.56 153 ILE A O 1
ATOM 1233 N N . VAL A 1 154 ? 16.669 1.174 -11.662 1.00 96.81 154 VAL A N 1
ATOM 1234 C CA . VAL A 1 154 ? 16.008 0.405 -12.729 1.00 96.81 154 VAL A CA 1
ATOM 1235 C C . VAL A 1 154 ? 15.965 1.204 -14.033 1.00 96.81 154 VAL A C 1
ATOM 1237 O O . VAL A 1 154 ? 16.248 0.647 -15.094 1.00 96.81 154 VAL A O 1
ATOM 1240 N N . GLY A 1 155 ? 15.684 2.508 -13.966 1.00 96.19 155 GLY A N 1
ATOM 1241 C CA . GLY A 1 155 ? 15.754 3.409 -15.118 1.00 96.19 155 GLY A CA 1
ATOM 1242 C C . GLY A 1 155 ? 17.139 3.402 -15.768 1.00 96.19 155 GLY A C 1
ATOM 1243 O O . GLY A 1 155 ? 17.265 3.098 -16.955 1.00 96.19 155 GLY A O 1
ATOM 1244 N N . ASN A 1 156 ? 18.187 3.612 -14.969 1.00 97.06 156 ASN A N 1
ATOM 1245 C CA . ASN A 1 156 ? 19.575 3.592 -15.438 1.00 97.06 156 ASN A CA 1
ATOM 1246 C C . ASN A 1 156 ? 19.973 2.234 -16.044 1.00 97.06 156 ASN A C 1
ATOM 1248 O O . ASN A 1 156 ? 20.676 2.179 -17.056 1.00 97.06 156 ASN A O 1
ATOM 1252 N N . LEU A 1 157 ? 19.520 1.123 -15.453 1.00 97.56 157 LEU A N 1
ATOM 1253 C CA . LEU A 1 157 ? 19.757 -0.218 -15.995 1.00 97.56 157 LEU A CA 1
ATOM 1254 C C . LEU A 1 157 ? 19.084 -0.403 -17.359 1.00 97.56 157 LEU A C 1
ATOM 1256 O O . LEU A 1 157 ? 19.730 -0.889 -18.288 1.00 97.56 157 LEU A O 1
ATOM 1260 N N . ASN A 1 158 ? 17.831 0.028 -17.509 1.00 98.00 158 ASN A N 1
ATOM 1261 C CA . ASN A 1 158 ? 17.111 -0.048 -18.779 1.00 98.00 158 ASN A CA 1
ATOM 1262 C C . ASN A 1 158 ? 17.798 0.771 -19.878 1.00 98.00 158 ASN A C 1
ATOM 1264 O O . ASN A 1 158 ? 17.969 0.277 -20.995 1.00 98.00 158 ASN A O 1
ATOM 1268 N N . GLU A 1 159 ? 18.252 1.985 -19.566 1.00 97.88 159 GLU A N 1
ATOM 1269 C CA . GLU A 1 159 ? 19.021 2.803 -20.510 1.00 97.88 159 GLU A CA 1
ATOM 1270 C C . GLU A 1 159 ? 20.318 2.111 -20.945 1.00 97.88 159 GLU A C 1
ATOM 1272 O O . GLU A 1 159 ? 20.662 2.096 -22.131 1.00 97.88 159 GLU A O 1
ATOM 1277 N N . ASN A 1 160 ? 21.039 1.503 -20.003 1.00 98.31 160 ASN A N 1
ATOM 1278 C CA . ASN A 1 160 ? 22.276 0.786 -20.304 1.00 98.31 160 ASN A CA 1
ATOM 1279 C C . ASN A 1 160 ? 22.026 -0.452 -21.175 1.00 98.31 160 ASN A C 1
ATOM 1281 O O . ASN A 1 160 ? 22.777 -0.685 -22.124 1.00 98.31 160 ASN A O 1
ATOM 1285 N N . ILE A 1 161 ? 20.950 -1.204 -20.921 1.00 98.12 161 ILE A N 1
ATOM 1286 C CA . ILE A 1 161 ? 20.535 -2.339 -21.762 1.00 98.12 161 ILE A CA 1
ATOM 1287 C C . ILE A 1 161 ? 20.240 -1.869 -23.191 1.00 98.12 161 ILE A C 1
ATOM 1289 O O . ILE A 1 161 ? 20.696 -2.492 -24.151 1.00 98.12 161 ILE A O 1
ATOM 1293 N N . GLN A 1 162 ? 19.540 -0.745 -23.358 1.00 98.25 162 GLN A N 1
ATOM 1294 C CA .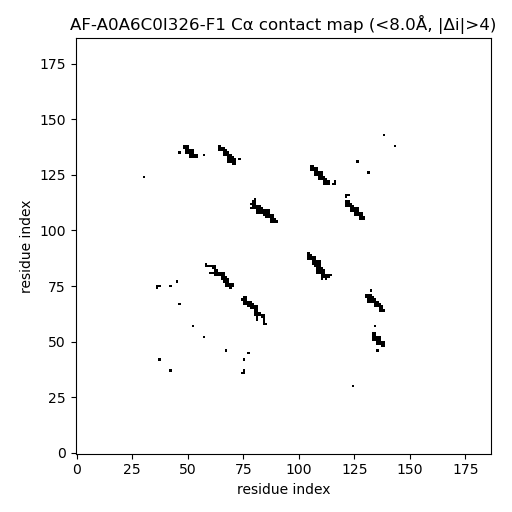 GLN A 1 162 ? 19.261 -0.184 -24.683 1.00 98.25 162 GLN A CA 1
ATOM 1295 C C . GLN A 1 162 ? 20.543 0.238 -25.415 1.00 98.25 162 GLN A C 1
ATOM 1297 O O . GLN A 1 162 ? 20.706 -0.074 -26.598 1.00 98.25 162 GLN A O 1
ATOM 1302 N N . LYS A 1 163 ? 21.488 0.888 -24.721 1.00 98.31 163 LYS A N 1
ATOM 1303 C CA . LYS A 1 163 ? 22.800 1.262 -25.285 1.00 98.31 163 LYS A CA 1
ATOM 1304 C C . LYS A 1 163 ? 23.609 0.035 -25.717 1.00 98.31 163 LYS A C 1
ATOM 1306 O O . LYS A 1 163 ? 24.192 0.035 -26.805 1.00 98.31 163 LYS A O 1
ATOM 1311 N N . LEU A 1 164 ? 23.614 -1.022 -24.905 1.00 98.31 164 LEU A N 1
ATOM 1312 C CA . LEU A 1 164 ? 24.270 -2.290 -25.234 1.00 98.31 164 LEU A CA 1
ATOM 1313 C C . LEU A 1 164 ? 23.631 -2.948 -26.462 1.00 98.31 164 LEU A C 1
ATOM 1315 O O . LEU A 1 164 ? 24.346 -3.323 -27.388 1.00 98.31 164 LEU A O 1
ATOM 1319 N N . ALA A 1 165 ? 22.299 -3.008 -26.522 1.00 98.38 165 ALA A N 1
ATOM 1320 C CA . ALA A 1 165 ? 21.574 -3.563 -27.665 1.00 98.38 165 ALA A CA 1
ATOM 1321 C C . ALA A 1 165 ? 21.852 -2.790 -28.967 1.00 98.38 165 ALA A C 1
ATOM 1323 O O . ALA A 1 165 ? 22.031 -3.391 -30.026 1.00 98.38 165 ALA A O 1
ATOM 1324 N N . LEU A 1 166 ? 21.932 -1.456 -28.902 1.00 98.44 166 LEU A N 1
ATOM 1325 C CA . LEU A 1 166 ? 22.319 -0.628 -30.047 1.00 98.44 166 LEU A CA 1
ATOM 1326 C C . LEU A 1 166 ? 23.753 -0.919 -30.497 1.00 98.44 166 LEU A C 1
ATOM 1328 O O . LEU A 1 166 ? 23.999 -1.088 -31.690 1.00 98.44 166 LEU A O 1
ATOM 1332 N N . THR A 1 167 ? 24.684 -1.023 -29.549 1.00 98.38 167 THR A N 1
ATOM 1333 C CA . THR A 1 167 ? 26.089 -1.337 -29.844 1.00 98.38 167 THR A CA 1
ATOM 1334 C C . THR A 1 167 ? 26.226 -2.710 -30.501 1.00 98.38 167 THR A C 1
ATOM 1336 O O . THR A 1 167 ? 26.930 -2.834 -31.502 1.00 98.38 167 THR A O 1
ATOM 1339 N N . ALA A 1 168 ? 25.505 -3.720 -30.004 1.00 98.44 168 ALA A N 1
ATOM 1340 C CA . ALA A 1 168 ? 25.484 -5.062 -30.582 1.00 98.44 168 ALA A CA 1
ATOM 1341 C C . ALA A 1 168 ? 25.023 -5.044 -32.050 1.00 98.44 168 ALA A C 1
ATOM 1343 O O . ALA A 1 168 ? 25.745 -5.530 -32.917 1.00 98.44 168 ALA A O 1
ATOM 1344 N N . ARG A 1 169 ? 23.907 -4.365 -32.361 1.00 98.44 169 ARG A N 1
ATOM 1345 C CA . ARG A 1 169 ? 23.415 -4.217 -33.748 1.00 98.44 169 ARG A CA 1
ATOM 1346 C C . ARG A 1 169 ? 24.424 -3.534 -34.671 1.00 98.44 169 ARG A C 1
ATOM 1348 O O . ARG A 1 169 ? 24.556 -3.894 -35.841 1.00 98.44 169 ARG A O 1
ATOM 1355 N N . VAL A 1 170 ? 25.135 -2.522 -34.169 1.00 98.44 170 VAL A N 1
ATOM 1356 C CA . VAL A 1 170 ? 26.185 -1.839 -34.941 1.00 98.44 170 VAL A CA 1
ATOM 1357 C C . VAL A 1 170 ? 27.338 -2.794 -35.251 1.00 98.44 170 VAL A C 1
ATOM 1359 O O . VAL A 1 170 ? 27.841 -2.791 -36.376 1.00 98.44 170 VAL A O 1
ATOM 1362 N N . LEU A 1 171 ? 27.751 -3.615 -34.285 1.00 98.44 171 LEU A N 1
ATOM 1363 C CA . LEU A 1 171 ? 28.812 -4.604 -34.474 1.00 98.44 171 LEU A CA 1
ATOM 1364 C C . LEU A 1 171 ? 28.394 -5.718 -35.440 1.00 98.44 171 LEU A C 1
ATOM 1366 O O . LEU A 1 171 ? 29.155 -6.020 -36.353 1.00 98.44 171 LEU A O 1
ATOM 1370 N N . GLU A 1 172 ? 27.178 -6.252 -35.319 1.00 98.25 172 GLU A N 1
ATOM 1371 C CA . GLU A 1 172 ? 26.619 -7.250 -36.248 1.00 98.25 172 GLU A CA 1
ATOM 1372 C C . GLU A 1 172 ? 26.640 -6.753 -37.697 1.00 98.25 172 GLU A C 1
ATOM 1374 O O . GLU A 1 172 ? 27.094 -7.451 -38.609 1.00 98.25 172 GLU A O 1
ATOM 1379 N N . LYS A 1 173 ? 26.221 -5.499 -37.910 1.00 98.25 173 LYS A N 1
ATOM 1380 C CA . LYS A 1 173 ? 26.268 -4.863 -39.230 1.00 98.25 173 LYS A CA 1
ATOM 1381 C C . LYS A 1 173 ? 27.698 -4.775 -39.766 1.00 98.25 173 LYS A C 1
ATOM 1383 O O . LYS A 1 173 ? 27.916 -5.030 -40.948 1.00 98.25 173 LYS A O 1
ATOM 1388 N N . ARG A 1 174 ? 28.670 -4.418 -38.922 1.00 97.69 174 ARG A N 1
ATOM 1389 C CA . ARG A 1 174 ? 30.087 -4.332 -39.315 1.00 97.69 174 ARG A CA 1
ATOM 1390 C C . ARG A 1 174 ? 30.671 -5.702 -39.656 1.00 97.69 174 ARG A C 1
ATOM 1392 O O . ARG A 1 174 ? 31.362 -5.810 -40.661 1.00 97.69 174 ARG A O 1
ATOM 1399 N N . ILE A 1 175 ? 30.369 -6.733 -38.868 1.00 97.38 175 ILE A N 1
ATOM 1400 C CA . ILE A 1 175 ? 30.797 -8.114 -39.146 1.00 97.38 175 ILE A CA 1
ATOM 1401 C C . ILE A 1 175 ? 30.240 -8.566 -40.499 1.00 97.38 175 ILE A C 1
ATOM 1403 O O . ILE A 1 175 ? 31.009 -8.969 -41.364 1.00 97.38 175 ILE A O 1
ATOM 1407 N N . SER A 1 176 ? 28.942 -8.358 -40.736 1.00 96.56 176 SER A N 1
ATOM 1408 C CA . SER A 1 176 ? 28.297 -8.695 -42.015 1.00 96.56 176 SER A CA 1
ATOM 1409 C C . SER A 1 176 ? 28.947 -7.974 -43.206 1.00 96.56 176 SER A C 1
ATOM 1411 O O . SER A 1 176 ? 29.076 -8.528 -44.296 1.00 96.56 176 SER A O 1
ATOM 1413 N N . GLN A 1 177 ? 29.364 -6.715 -43.031 1.00 95.75 177 GLN A N 1
ATOM 1414 C CA . GLN A 1 177 ? 30.077 -5.962 -44.071 1.00 95.75 177 GLN A CA 1
ATOM 1415 C C . GLN A 1 177 ? 31.465 -6.546 -44.360 1.00 95.75 177 GLN A C 1
ATOM 1417 O O . GLN A 1 177 ? 31.850 -6.634 -45.524 1.00 95.75 177 GLN A O 1
ATOM 1422 N N . LEU A 1 178 ? 32.200 -6.956 -43.323 1.00 95.50 178 LEU A N 1
ATOM 1423 C CA . LEU A 1 178 ? 33.516 -7.581 -43.469 1.00 95.50 178 LEU A CA 1
ATOM 1424 C C . LEU A 1 178 ? 33.410 -8.944 -44.161 1.00 95.50 178 LEU A C 1
ATOM 1426 O O . LEU A 1 178 ? 34.144 -9.198 -45.112 1.00 95.50 178 LEU A O 1
ATOM 1430 N N . GLU A 1 179 ? 32.465 -9.789 -43.752 1.00 93.75 179 GLU A N 1
ATOM 1431 C CA . GLU A 1 179 ? 32.234 -11.103 -44.368 1.00 93.75 179 GLU A CA 1
ATOM 1432 C C . GLU A 1 179 ? 31.946 -10.980 -45.870 1.00 93.75 179 GLU A C 1
ATOM 1434 O O . GLU A 1 179 ? 32.570 -11.659 -46.685 1.00 93.75 179 GLU A O 1
ATOM 1439 N N . ASN A 1 180 ? 31.082 -10.039 -46.258 1.00 92.94 180 ASN A N 1
ATOM 1440 C CA . ASN A 1 180 ? 30.775 -9.781 -47.666 1.00 92.94 180 ASN A CA 1
ATOM 1441 C C . ASN A 1 180 ? 31.965 -9.219 -48.463 1.00 92.94 180 ASN A C 1
ATOM 1443 O O . ASN A 1 180 ? 32.024 -9.410 -49.676 1.00 92.94 180 ASN A O 1
ATOM 1447 N N . HIS A 1 181 ? 32.905 -8.526 -47.814 1.00 93.38 181 HIS A N 1
ATOM 1448 C CA . HIS A 1 181 ? 34.083 -7.968 -48.480 1.00 93.38 181 HIS A CA 1
ATOM 1449 C C . HIS A 1 181 ? 35.173 -9.018 -48.750 1.00 93.38 181 HIS A C 1
ATOM 1451 O O . HIS A 1 181 ? 35.812 -8.964 -49.797 1.00 93.38 181 HIS A O 1
ATOM 1457 N N . PHE A 1 182 ? 35.379 -9.977 -47.839 1.00 86.50 182 PHE A N 1
ATOM 1458 C CA . PHE A 1 182 ? 36.469 -10.963 -47.931 1.00 86.50 182 PHE A CA 1
ATOM 1459 C C . PHE A 1 182 ? 36.084 -12.292 -48.600 1.00 86.50 182 PHE A C 1
ATOM 1461 O O . PHE A 1 182 ? 36.958 -12.992 -49.110 1.00 86.50 182 PHE A O 1
ATOM 1468 N N . LEU A 1 183 ? 34.796 -12.641 -48.664 1.00 73.12 183 LEU A N 1
ATOM 1469 C CA . LEU A 1 183 ? 34.335 -13.892 -49.279 1.00 73.12 183 LEU A CA 1
ATOM 1470 C C . LEU A 1 183 ? 34.220 -13.951 -50.825 1.00 73.12 183 LEU A C 1
ATOM 1472 O O . LEU A 1 183 ? 34.082 -15.073 -51.318 1.00 73.12 183 LEU A O 1
ATOM 1476 N N . PRO A 1 184 ? 34.301 -12.874 -51.642 1.00 63.41 184 PRO A N 1
ATOM 1477 C CA . PRO A 1 184 ? 34.195 -13.023 -53.097 1.00 63.41 184 PRO A CA 1
ATOM 1478 C C . PRO A 1 184 ? 35.441 -13.645 -53.750 1.00 63.41 184 PRO A C 1
ATOM 1480 O O . PRO A 1 184 ? 35.412 -13.925 -54.939 1.00 63.41 184 PRO A O 1
ATOM 1483 N N . VAL A 1 185 ? 36.524 -13.882 -53.001 1.00 62.28 185 VAL A N 1
ATOM 1484 C CA . VAL A 1 185 ? 37.793 -14.413 -53.541 1.00 62.28 185 VAL A CA 1
ATOM 1485 C C . VAL A 1 185 ? 37.802 -15.950 -53.659 1.00 62.28 185 VAL A C 1
ATOM 1487 O O . VAL A 1 185 ? 38.664 -16.505 -54.330 1.00 62.28 185 VAL A O 1
ATOM 1490 N N . TYR A 1 186 ? 36.840 -16.650 -53.046 1.00 57.72 186 TYR A N 1
ATOM 1491 C CA . TYR A 1 186 ? 36.793 -18.125 -53.004 1.00 57.72 186 TYR A CA 1
ATOM 1492 C C . TYR A 1 186 ? 35.586 -18.749 -53.730 1.00 57.72 186 TYR A C 1
ATOM 1494 O O . TYR A 1 186 ? 35.262 -19.913 -53.487 1.00 57.72 186 TYR A O 1
ATOM 1502 N N . LYS A 1 187 ? 34.912 -17.999 -54.606 1.00 53.28 187 LYS A N 1
ATOM 1503 C CA . LYS A 1 187 ? 33.890 -18.520 -55.529 1.00 53.28 187 LYS A CA 1
ATOM 1504 C C . LYS A 1 187 ? 34.345 -18.330 -56.964 1.00 53.28 187 LYS A C 1
ATOM 1506 O O . LYS A 1 187 ? 34.064 -19.246 -57.764 1.00 53.28 187 LYS A O 1
#

pLDDT: mean 83.25, std 18.86, range [42.72, 98.44]

Mean predicted aligned error: 11.91 Å

Radius of gyration: 33.6 Å; Cα contacts (8 Å, |Δi|>4): 183; chains: 1; bounding box: 64×41×144 Å

Organism: NCBI:txid1070528